Protein AF-A0AAD9IMJ8-F1 (afdb_monomer)

Secondary structure (DSSP, 8-state):
--------SBSGGGTS--HHHHHHHHHH-S---------GGGS--S---TT---TTSPP---SHHHHHHHHHHHHHTS---EESS-EE----HHHHHHHHHHHHHH--SS----------S--EEHHHHHHHHHHHTT--GGGT--EE-GGGS--BSPPPSB-----HHHHHHHT-----HHHHHHHHHHHHHTT-

Solvent-accessible surface area (backbone atoms only — not comparable to full-atom values): 11694 Å² total; per-residue (Å²): 139,83,82,82,84,86,79,75,75,52,15,46,51,66,74,69,30,68,14,28,60,54,54,29,41,59,72,69,59,71,94,69,90,84,83,83,85,77,62,78,49,22,38,62,88,68,86,60,54,97,91,48,84,54,95,87,55,84,71,44,40,80,47,73,70,17,44,29,40,47,44,11,61,62,38,57,77,43,78,48,72,35,30,67,65,33,34,32,19,67,56,51,68,68,50,53,53,51,51,52,52,54,51,61,72,70,53,94,61,88,85,73,91,82,87,76,51,80,30,14,65,47,79,36,26,46,42,56,54,52,36,34,46,28,49,42,70,76,38,72,39,81,88,37,55,57,70,45,52,66,86,79,47,96,54,43,32,84,66,77,46,70,67,48,39,78,25,64,70,49,25,68,72,71,74,48,77,57,59,48,62,53,60,55,30,34,52,54,44,50,54,67,66,70,74,114

Structure (mmCIF, N/CA/C/O backbone):
data_AF-A0AAD9IMJ8-F1
#
_entry.id   AF-A0AAD9IMJ8-F1
#
loop_
_atom_site.group_PDB
_atom_site.id
_atom_site.type_symbol
_atom_site.label_atom_id
_atom_site.label_alt_id
_atom_site.label_comp_id
_atom_site.label_asym_id
_atom_site.label_entity_id
_atom_site.label_seq_id
_atom_site.pdbx_PDB_ins_code
_atom_site.Cartn_x
_atom_site.Cartn_y
_atom_site.Cartn_z
_atom_site.occupancy
_atom_site.B_iso_or_equiv
_atom_site.auth_seq_id
_atom_site.auth_comp_id
_atom_site.auth_asym_id
_atom_site.auth_atom_id
_atom_site.pdbx_PDB_model_num
ATOM 1 N N . MET A 1 1 ? 37.187 -0.115 18.318 1.00 32.19 1 MET A N 1
ATOM 2 C CA . MET A 1 1 ? 37.052 -0.826 17.029 1.00 32.19 1 MET A CA 1
ATOM 3 C C . MET A 1 1 ? 35.572 -1.030 16.757 1.00 32.19 1 MET A C 1
ATOM 5 O O . MET A 1 1 ? 34.974 -1.912 17.352 1.00 32.19 1 MET A O 1
ATOM 9 N N . ILE A 1 2 ? 34.967 -0.158 15.951 1.00 28.23 2 ILE A N 1
ATOM 10 C CA . ILE A 1 2 ? 33.562 -0.273 15.540 1.00 28.23 2 ILE A CA 1
ATOM 11 C C . ILE A 1 2 ? 33.589 -0.873 14.133 1.00 28.23 2 ILE A C 1
ATOM 13 O O . ILE A 1 2 ? 34.168 -0.283 13.222 1.00 28.23 2 ILE A O 1
ATOM 17 N N . GLY A 1 3 ? 33.059 -2.088 13.994 1.00 26.66 3 GLY A N 1
ATOM 18 C CA . GLY A 1 3 ? 33.017 -2.822 12.732 1.00 26.66 3 GLY A CA 1
ATOM 19 C C . GLY A 1 3 ? 32.098 -2.136 11.724 1.00 26.66 3 GLY A C 1
ATOM 20 O O . GLY A 1 3 ? 30.948 -1.820 12.021 1.00 26.66 3 GLY A O 1
ATOM 21 N N . THR A 1 4 ? 32.612 -1.902 10.522 1.00 30.86 4 THR A N 1
ATOM 22 C CA . THR A 1 4 ? 31.863 -1.364 9.388 1.00 30.86 4 THR A CA 1
ATOM 23 C C . THR A 1 4 ? 31.036 -2.480 8.746 1.00 30.86 4 THR A C 1
ATOM 25 O O . THR A 1 4 ? 31.540 -3.275 7.957 1.00 30.86 4 THR A O 1
ATOM 28 N N . HIS A 1 5 ? 29.740 -2.552 9.063 1.00 31.08 5 HIS A N 1
ATOM 29 C CA . HIS A 1 5 ? 28.808 -3.412 8.330 1.00 31.08 5 HIS A CA 1
ATOM 30 C C . HIS A 1 5 ? 28.523 -2.810 6.945 1.00 31.08 5 HIS A C 1
ATOM 32 O O . HIS A 1 5 ? 27.649 -1.964 6.762 1.00 31.08 5 HIS A O 1
ATOM 38 N N . ARG A 1 6 ? 29.295 -3.253 5.948 1.00 33.72 6 ARG A N 1
ATOM 39 C CA . ARG A 1 6 ? 29.015 -3.059 4.520 1.00 33.72 6 ARG A CA 1
ATOM 40 C C . ARG A 1 6 ? 27.943 -4.061 4.082 1.00 33.72 6 ARG A C 1
ATOM 42 O O . ARG A 1 6 ? 28.265 -5.191 3.739 1.00 33.72 6 ARG A O 1
ATOM 49 N N . GLY A 1 7 ? 26.674 -3.668 4.100 1.00 31.06 7 GLY A N 1
ATOM 50 C CA . GLY A 1 7 ? 25.599 -4.515 3.572 1.00 31.06 7 GLY A CA 1
ATOM 51 C C . GLY A 1 7 ? 24.222 -3.897 3.759 1.00 31.06 7 GLY A C 1
ATOM 52 O O . GLY A 1 7 ? 23.523 -4.257 4.696 1.00 31.06 7 GLY A O 1
ATOM 53 N N . GLY A 1 8 ? 23.837 -2.937 2.913 1.00 29.98 8 GLY A N 1
ATOM 54 C CA . GLY A 1 8 ? 22.557 -2.241 3.108 1.00 29.98 8 GLY A CA 1
ATOM 55 C C . GLY A 1 8 ? 21.981 -1.491 1.910 1.00 29.98 8 GLY A C 1
ATOM 56 O O . GLY A 1 8 ? 21.169 -0.600 2.123 1.00 29.98 8 GLY A O 1
ATOM 57 N N . PHE A 1 9 ? 22.391 -1.796 0.674 1.00 34.69 9 PHE A N 1
ATOM 58 C CA . PHE A 1 9 ? 21.992 -0.983 -0.484 1.00 34.69 9 PHE A CA 1
ATOM 59 C C . PHE A 1 9 ? 20.966 -1.630 -1.431 1.00 34.69 9 PHE A C 1
ATOM 61 O O . PHE A 1 9 ? 20.103 -0.930 -1.924 1.00 34.69 9 PHE A O 1
ATOM 68 N N . ALA A 1 10 ? 20.955 -2.942 -1.674 1.00 34.12 10 ALA A N 1
ATOM 69 C CA . ALA A 1 10 ? 20.424 -3.445 -2.953 1.00 34.12 10 ALA A CA 1
ATOM 70 C C . ALA A 1 10 ? 18.969 -3.987 -3.002 1.00 34.12 10 ALA A C 1
ATOM 72 O O . ALA A 1 10 ? 18.652 -4.734 -3.927 1.00 34.12 10 ALA A O 1
ATOM 73 N N . GLY A 1 11 ? 18.064 -3.723 -2.052 1.00 32.75 11 GLY A N 1
ATOM 74 C CA . GLY A 1 11 ? 16.764 -4.448 -2.039 1.00 32.75 11 GLY A CA 1
ATOM 75 C C . GLY A 1 11 ? 15.519 -3.693 -1.638 1.00 32.75 11 GLY A C 1
ATOM 76 O O . GLY A 1 11 ? 14.449 -4.280 -1.505 1.00 32.75 11 GLY A O 1
ATOM 77 N N . PHE A 1 12 ? 15.608 -2.375 -1.627 1.00 33.09 12 PHE A N 1
ATOM 78 C CA . PHE A 1 12 ? 14.410 -1.578 -1.809 1.00 33.09 12 PHE A CA 1
ATOM 79 C C . PHE A 1 12 ? 13.978 -1.496 -3.288 1.00 33.09 12 PHE A C 1
ATOM 81 O O . PHE A 1 12 ? 12.820 -1.204 -3.589 1.00 33.09 12 PHE A O 1
ATOM 88 N N . ARG A 1 13 ? 14.880 -1.888 -4.197 1.00 36.03 13 ARG A N 1
ATOM 89 C CA . ARG A 1 13 ? 14.721 -2.025 -5.650 1.00 36.03 13 ARG A CA 1
ATOM 90 C C . ARG A 1 13 ? 13.516 -2.839 -6.131 1.00 36.03 13 ARG A C 1
ATOM 92 O O . ARG A 1 13 ? 13.137 -2.710 -7.283 1.00 36.03 13 ARG A O 1
ATOM 99 N N . ALA A 1 14 ? 12.919 -3.693 -5.304 1.00 39.53 14 ALA A N 1
ATOM 100 C CA . ALA A 1 14 ? 11.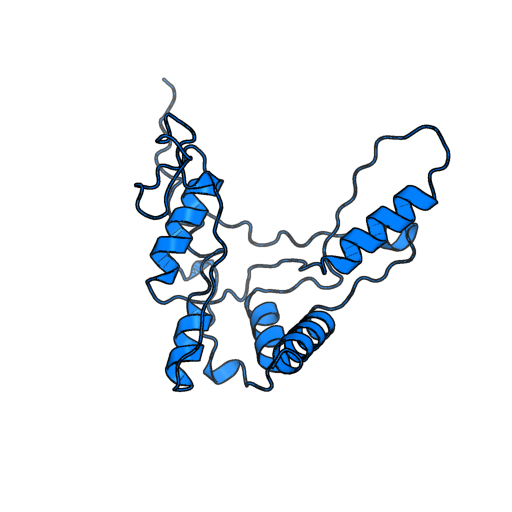812 -4.544 -5.740 1.00 39.53 14 ALA A CA 1
ATOM 101 C C . ALA A 1 14 ? 10.427 -4.041 -5.303 1.00 39.53 14 ALA A C 1
ATOM 103 O O . ALA A 1 14 ? 9.423 -4.597 -5.729 1.00 39.53 14 ALA A O 1
ATOM 104 N N . ILE A 1 15 ? 10.349 -3.021 -4.438 1.00 43.97 15 ILE A N 1
ATOM 105 C CA . ILE A 1 15 ? 9.089 -2.514 -3.857 1.00 43.97 15 ILE A CA 1
ATOM 106 C C . ILE A 1 15 ? 8.434 -1.457 -4.726 1.00 43.97 15 ILE A C 1
ATOM 108 O O . ILE A 1 15 ? 7.241 -1.516 -5.004 1.00 43.97 15 ILE A O 1
ATOM 112 N N . ASN A 1 16 ? 9.241 -0.494 -5.146 1.00 40.34 16 ASN A N 1
ATOM 113 C CA . ASN A 1 16 ? 8.757 0.752 -5.720 1.00 40.34 16 ASN A CA 1
ATOM 114 C C . ASN A 1 16 ? 8.794 0.743 -7.249 1.00 40.34 16 ASN A C 1
ATOM 116 O O . ASN A 1 16 ? 8.571 1.773 -7.871 1.00 40.34 16 ASN A O 1
ATOM 120 N N . VAL A 1 17 ? 9.081 -0.402 -7.865 1.00 44.78 17 VAL A N 1
ATOM 121 C CA . VAL A 1 17 ? 9.319 -0.504 -9.303 1.00 44.78 17 VAL A CA 1
ATOM 122 C C . VAL A 1 17 ? 8.149 -1.256 -9.934 1.00 44.78 17 VAL A C 1
ATOM 124 O O . VAL A 1 17 ? 8.036 -2.460 -9.721 1.00 44.78 17 VAL A O 1
ATOM 127 N N . PRO A 1 18 ? 7.251 -0.587 -10.680 1.00 51.28 18 PRO A N 1
ATOM 128 C CA . PRO A 1 18 ? 6.101 -1.202 -11.354 1.00 51.28 18 PRO A CA 1
ATOM 129 C C . PRO A 1 18 ? 6.529 -1.947 -12.626 1.00 51.28 18 PRO A C 1
ATOM 131 O O . PRO A 1 18 ? 6.029 -1.736 -13.728 1.00 51.28 18 PRO A O 1
ATOM 134 N N . THR A 1 19 ? 7.518 -2.810 -12.486 1.00 51.00 19 THR A N 1
ATOM 135 C CA . THR A 1 19 ? 8.296 -3.322 -13.596 1.00 51.00 19 THR A CA 1
ATOM 136 C C . THR A 1 19 ? 7.560 -4.378 -14.436 1.00 51.00 19 THR A C 1
ATOM 138 O O . THR A 1 19 ? 7.898 -4.589 -15.598 1.00 51.00 19 THR A O 1
ATOM 141 N N . GLN A 1 20 ? 6.531 -5.014 -13.871 1.00 52.69 20 GLN A N 1
ATOM 142 C CA . GLN A 1 20 ? 5.653 -5.959 -14.571 1.00 52.69 20 GLN A CA 1
ATOM 143 C C . GLN A 1 20 ? 4.511 -5.249 -15.297 1.00 52.69 20 GLN A C 1
ATOM 145 O O . GLN A 1 20 ? 4.117 -5.703 -16.365 1.00 52.69 20 GLN A O 1
ATOM 150 N N . LEU A 1 21 ? 4.011 -4.124 -14.761 1.00 52.31 21 LEU A N 1
ATOM 151 C CA . LEU A 1 21 ? 3.020 -3.295 -15.453 1.00 52.31 21 LEU A CA 1
ATOM 152 C C . LEU A 1 21 ? 3.567 -2.882 -16.826 1.00 52.31 21 LEU A C 1
ATOM 154 O O . LEU A 1 21 ? 2.865 -2.977 -17.820 1.00 52.31 21 LEU A O 1
ATOM 158 N N . LEU A 1 22 ? 4.856 -2.551 -16.913 1.00 51.91 22 LEU A N 1
ATOM 159 C CA . LEU A 1 22 ? 5.532 -2.274 -18.184 1.00 51.91 22 LEU A CA 1
ATOM 160 C C . LEU A 1 22 ? 5.533 -3.461 -19.152 1.00 51.91 22 LEU A C 1
ATOM 162 O O . LEU A 1 22 ? 5.178 -3.300 -20.317 1.00 51.91 22 LEU A O 1
ATOM 166 N N . THR A 1 23 ? 5.901 -4.653 -18.680 1.00 52.69 23 THR A N 1
ATOM 167 C CA . THR A 1 23 ? 5.920 -5.875 -19.501 1.00 52.69 23 THR A CA 1
ATOM 168 C C . THR A 1 23 ? 4.518 -6.244 -19.994 1.00 52.69 23 THR A C 1
ATOM 170 O O . THR A 1 23 ? 4.341 -6.609 -21.155 1.00 52.69 23 THR A O 1
ATOM 173 N N . ALA A 1 24 ? 3.513 -6.109 -19.130 1.00 52.94 24 ALA A N 1
ATOM 174 C CA . ALA A 1 24 ? 2.108 -6.333 -19.441 1.00 52.94 24 ALA A CA 1
ATOM 175 C C . ALA A 1 24 ? 1.596 -5.376 -20.528 1.00 52.94 24 ALA A C 1
ATOM 177 O O . ALA A 1 24 ? 0.973 -5.796 -21.504 1.00 52.94 24 ALA A O 1
ATOM 178 N N . LEU A 1 25 ? 1.919 -4.091 -20.384 1.00 54.41 25 LEU A N 1
ATOM 179 C CA . LEU A 1 25 ? 1.578 -3.051 -21.346 1.00 54.41 25 LEU A CA 1
ATOM 180 C C . LEU A 1 25 ? 2.237 -3.290 -22.716 1.00 54.41 25 LEU A C 1
ATOM 182 O O . LEU A 1 25 ? 1.587 -3.116 -23.742 1.00 54.41 25 LEU A O 1
ATOM 186 N N . GLN A 1 26 ? 3.487 -3.765 -22.743 1.00 53.78 26 GLN A N 1
ATOM 187 C CA . GLN A 1 26 ? 4.188 -4.126 -23.982 1.00 53.78 26 GLN A CA 1
ATOM 188 C C . GLN A 1 26 ? 3.583 -5.356 -24.677 1.00 53.78 26 GLN A C 1
ATOM 190 O O . GLN A 1 26 ? 3.452 -5.360 -25.899 1.00 53.78 26 GLN A O 1
ATOM 195 N N . ARG A 1 27 ? 3.195 -6.394 -23.920 1.00 55.75 27 ARG A N 1
ATOM 196 C CA . ARG A 1 27 ? 2.589 -7.624 -24.470 1.00 55.75 27 ARG A CA 1
ATOM 197 C C . ARG A 1 27 ? 1.204 -7.400 -25.062 1.00 55.75 27 ARG A C 1
ATOM 199 O O . ARG A 1 27 ? 0.846 -8.071 -26.023 1.00 55.75 27 ARG A O 1
ATOM 206 N N . ARG A 1 28 ? 0.438 -6.460 -24.504 1.00 56.31 28 ARG A N 1
ATOM 207 C CA . ARG A 1 28 ? -0.904 -6.119 -24.991 1.00 56.31 28 ARG A CA 1
ATOM 208 C C . ARG A 1 28 ? -0.881 -5.470 -26.385 1.00 56.31 28 ARG A C 1
ATOM 210 O O . ARG A 1 28 ? -1.878 -5.547 -27.096 1.00 56.31 28 ARG A O 1
ATOM 217 N N . GLY A 1 29 ? 0.249 -4.877 -26.781 1.00 46.47 29 GLY A N 1
ATOM 218 C CA . GLY A 1 29 ? 0.360 -4.060 -27.988 1.00 46.47 29 GLY A CA 1
ATOM 219 C C . GLY A 1 29 ? -0.327 -2.697 -27.822 1.00 46.47 29 GLY A C 1
ATOM 220 O O . GLY A 1 29 ? -1.372 -2.579 -27.184 1.00 46.47 29 GLY A O 1
ATOM 221 N N . GLY A 1 30 ? 0.278 -1.654 -28.395 1.00 53.22 30 GLY A N 1
ATOM 222 C CA . GLY A 1 30 ? -0.159 -0.261 -28.245 1.00 53.22 30 GLY A CA 1
ATOM 223 C C . GLY A 1 30 ? 0.702 0.552 -27.273 1.00 53.22 30 GLY A C 1
ATOM 224 O O . GLY A 1 30 ? 1.521 0.021 -26.524 1.00 53.22 30 GLY A O 1
ATOM 225 N N . SER A 1 31 ? 0.543 1.873 -27.320 1.00 52.44 31 SER A N 1
ATOM 226 C CA . SER A 1 31 ? 1.247 2.810 -26.443 1.00 52.44 31 SER A CA 1
ATOM 227 C C . SER A 1 31 ? 0.497 2.916 -25.122 1.00 52.44 31 SER A C 1
ATOM 229 O O . SER A 1 31 ? -0.621 3.424 -25.095 1.00 52.44 31 SER A O 1
ATOM 231 N N . ALA A 1 32 ? 1.099 2.470 -24.025 1.00 53.06 32 ALA A N 1
ATOM 232 C CA . ALA A 1 32 ? 0.538 2.683 -22.700 1.00 53.06 32 ALA A CA 1
ATOM 233 C C . ALA A 1 32 ? 1.489 3.502 -21.835 1.00 53.06 32 ALA A C 1
ATOM 235 O O . ALA A 1 32 ? 2.700 3.276 -21.812 1.00 53.06 32 ALA A O 1
ATOM 236 N N . LEU A 1 33 ? 0.914 4.470 -21.129 1.00 55.09 33 LEU A N 1
ATOM 237 C CA . LEU A 1 33 ? 1.647 5.382 -20.270 1.00 55.09 33 LEU A CA 1
ATOM 238 C C . LEU A 1 33 ? 1.847 4.741 -18.893 1.00 55.09 33 LEU A C 1
ATOM 240 O O . LEU A 1 33 ? 0.891 4.569 -18.140 1.00 55.09 33 LEU A O 1
ATOM 244 N N . LEU A 1 34 ? 3.095 4.420 -18.544 1.00 62.75 34 LEU A N 1
ATOM 245 C CA . LEU A 1 34 ? 3.465 4.177 -17.153 1.00 62.75 34 LEU A CA 1
ATOM 246 C C . LEU A 1 34 ? 3.874 5.501 -16.504 1.00 62.75 34 LEU A C 1
ATOM 248 O O . LEU A 1 34 ? 4.850 6.120 -16.923 1.00 62.75 34 LEU A O 1
ATOM 252 N N . ILE A 1 35 ? 3.202 5.862 -15.413 1.00 62.44 35 ILE A N 1
ATOM 253 C CA . ILE A 1 35 ? 3.609 6.966 -14.541 1.00 62.44 35 ILE A CA 1
ATOM 254 C C . ILE A 1 35 ? 4.189 6.376 -13.252 1.00 62.44 35 ILE A C 1
ATOM 256 O O . ILE A 1 35 ? 3.476 5.754 -12.466 1.00 62.44 35 ILE A O 1
ATOM 260 N N . HIS A 1 36 ? 5.492 6.560 -13.026 1.00 72.75 36 HIS A N 1
ATOM 261 C CA . HIS A 1 36 ? 6.120 6.292 -11.732 1.00 72.75 36 HIS A CA 1
ATOM 262 C C . HIS A 1 36 ? 6.233 7.596 -10.942 1.00 72.75 36 HIS A C 1
ATOM 264 O O . HIS A 1 36 ? 6.973 8.495 -11.331 1.00 72.75 36 HIS A O 1
ATOM 270 N N . ILE A 1 37 ? 5.531 7.688 -9.815 1.00 77.12 37 ILE A N 1
ATOM 271 C CA . ILE A 1 37 ? 5.645 8.836 -8.910 1.00 77.12 37 ILE A CA 1
ATOM 272 C C . ILE A 1 37 ? 6.864 8.615 -8.016 1.00 77.12 37 ILE A C 1
ATOM 274 O O . ILE A 1 37 ? 6.869 7.654 -7.244 1.00 77.12 37 ILE A O 1
ATOM 278 N N . SER A 1 38 ? 7.884 9.473 -8.118 1.00 84.88 38 SER A N 1
ATOM 279 C CA . SER A 1 38 ? 9.101 9.404 -7.296 1.00 84.88 38 SER A CA 1
ATOM 280 C C . SER A 1 38 ? 8.986 10.215 -5.987 1.00 84.88 38 SER A C 1
ATOM 282 O O . SER A 1 38 ? 7.903 10.301 -5.414 1.00 84.88 38 SER A O 1
ATOM 284 N N . THR A 1 39 ? 10.093 10.729 -5.450 1.00 87.31 39 THR A N 1
ATOM 285 C CA . THR A 1 39 ? 10.162 11.619 -4.281 1.00 87.31 39 THR A CA 1
ATOM 286 C C . THR A 1 39 ? 11.264 12.651 -4.497 1.00 87.31 39 THR A C 1
ATOM 288 O O . THR A 1 39 ? 12.294 12.342 -5.077 1.00 87.31 39 THR A O 1
ATOM 291 N N . ASP A 1 40 ? 11.089 13.846 -3.955 1.00 89.25 40 ASP A N 1
ATOM 292 C CA . ASP A 1 40 ? 12.123 14.878 -3.808 1.00 89.25 40 ASP A CA 1
ATOM 293 C C . ASP A 1 40 ? 13.380 14.413 -3.043 1.00 89.25 40 ASP A C 1
ATOM 295 O O . ASP A 1 40 ? 14.482 14.882 -3.313 1.00 89.25 40 ASP A O 1
ATOM 299 N N . GLN A 1 41 ? 13.255 13.435 -2.141 1.00 90.94 41 GLN A N 1
ATOM 300 C CA . GLN A 1 41 ? 14.380 12.861 -1.387 1.00 90.94 41 GLN A CA 1
ATOM 301 C C . GLN A 1 41 ? 15.420 12.109 -2.246 1.00 90.94 41 GLN A C 1
ATOM 303 O O . GLN A 1 41 ? 16.374 11.556 -1.694 1.00 90.94 41 GLN A O 1
ATOM 308 N N . VAL A 1 42 ? 15.254 12.058 -3.574 1.00 90.69 42 VAL A N 1
ATOM 309 C CA . VAL A 1 42 ? 16.315 11.630 -4.503 1.00 90.69 42 VAL A CA 1
ATOM 310 C C . VAL A 1 42 ? 17.422 12.676 -4.648 1.00 90.69 42 VAL A C 1
ATOM 312 O O . VAL A 1 42 ? 18.538 12.321 -5.014 1.00 90.69 42 VAL A O 1
ATOM 315 N N . TYR A 1 43 ? 17.154 13.939 -4.319 1.00 93.94 43 TYR A N 1
ATOM 316 C CA . TYR A 1 43 ? 18.154 15.004 -4.309 1.00 93.94 43 TYR A CA 1
ATOM 317 C C . TYR A 1 43 ? 18.881 15.091 -2.961 1.00 93.94 43 TYR A C 1
ATOM 319 O O . TYR A 1 43 ? 18.407 14.594 -1.936 1.00 93.94 43 TYR A O 1
ATOM 327 N N . SER A 1 44 ? 20.048 15.741 -2.951 1.00 91.31 44 SER A N 1
ATOM 328 C CA . SER A 1 44 ? 20.859 15.890 -1.733 1.00 91.31 44 SER A CA 1
ATOM 329 C C . SER A 1 44 ? 20.279 16.893 -0.738 1.00 91.31 44 SER A C 1
ATOM 331 O O . SER A 1 44 ? 20.567 16.808 0.455 1.00 91.31 44 SER A O 1
ATOM 333 N N . GLY A 1 45 ? 19.485 17.848 -1.233 1.00 85.06 45 GLY A N 1
ATOM 334 C CA . GLY A 1 45 ? 18.989 18.987 -0.463 1.00 85.06 45 GLY A CA 1
ATOM 335 C C . GLY A 1 45 ? 20.000 20.128 -0.293 1.00 85.06 45 GLY A C 1
ATOM 336 O O . GLY A 1 45 ? 19.642 21.142 0.297 1.00 85.06 45 GLY A O 1
ATOM 337 N N . ASN A 1 46 ? 21.220 20.000 -0.827 1.00 85.38 46 ASN A N 1
ATOM 338 C CA . ASN A 1 46 ? 22.277 21.007 -0.702 1.00 85.38 46 ASN A CA 1
ATOM 339 C C . ASN A 1 46 ? 22.501 21.758 -2.020 1.00 85.38 46 ASN A C 1
ATOM 341 O O . ASN A 1 46 ? 22.596 21.128 -3.070 1.00 85.38 46 ASN A O 1
ATOM 345 N N . ASP A 1 47 ? 22.629 23.084 -1.930 1.00 79.56 47 ASP A N 1
ATOM 346 C CA . ASP A 1 47 ? 23.058 23.984 -3.011 1.00 79.56 47 ASP A CA 1
ATOM 347 C C . ASP A 1 47 ? 22.318 23.825 -4.358 1.00 79.56 47 ASP A C 1
ATOM 349 O O . ASP A 1 47 ? 22.965 23.703 -5.403 1.00 79.56 47 ASP A O 1
ATOM 353 N N . PRO A 1 48 ? 20.967 23.840 -4.392 1.00 83.75 48 PRO A N 1
ATOM 354 C CA . PRO A 1 48 ? 20.263 23.847 -5.667 1.00 83.75 48 PRO A CA 1
ATOM 355 C C . PRO A 1 48 ? 20.558 25.141 -6.438 1.00 83.75 48 PRO A C 1
ATOM 357 O O . PRO A 1 48 ? 20.746 26.213 -5.853 1.00 83.75 48 PRO A O 1
ATOM 360 N N . ALA A 1 49 ? 20.534 25.062 -7.770 1.00 82.75 49 ALA A N 1
ATOM 361 C CA . ALA A 1 49 ? 20.594 26.244 -8.621 1.00 82.75 49 ALA A CA 1
ATOM 362 C C . ALA A 1 49 ? 19.442 27.220 -8.307 1.00 82.75 49 ALA A C 1
ATOM 364 O O . ALA A 1 49 ? 18.427 26.865 -7.700 1.00 82.75 49 ALA A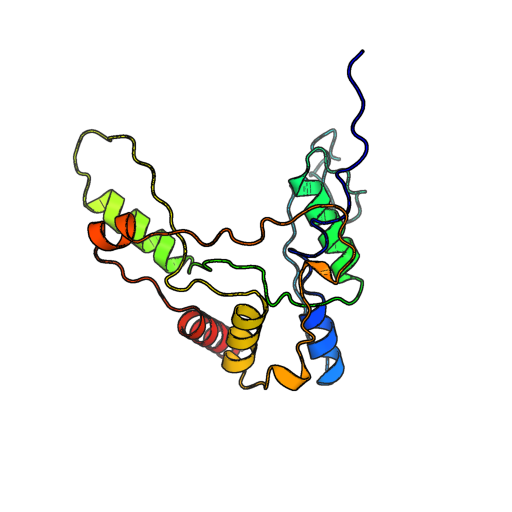 O 1
ATOM 365 N N . GLN A 1 50 ? 19.573 28.472 -8.755 1.00 78.06 50 GLN A N 1
ATOM 366 C CA . GLN A 1 50 ? 18.503 29.457 -8.605 1.00 78.06 50 GLN A CA 1
ATOM 367 C C . GLN A 1 50 ? 17.223 28.943 -9.292 1.00 78.06 50 GLN A C 1
ATOM 369 O O . GLN A 1 50 ? 17.190 28.768 -10.510 1.00 78.06 50 GLN A O 1
ATOM 374 N N . GLY A 1 51 ? 16.185 28.678 -8.490 1.00 83.12 51 GLY A N 1
ATOM 375 C CA . GLY A 1 51 ? 14.928 28.064 -8.937 1.00 83.12 51 GLY A CA 1
ATOM 376 C C . GLY A 1 51 ? 14.694 26.619 -8.473 1.00 83.12 51 GLY A C 1
ATOM 377 O O . GLY A 1 51 ? 13.604 26.109 -8.705 1.00 83.12 51 GLY A O 1
ATOM 378 N N . GLY A 1 52 ? 15.647 25.987 -7.777 1.00 91.31 52 GLY A N 1
ATOM 379 C CA . GLY A 1 52 ? 15.507 24.627 -7.243 1.00 91.31 52 GLY A CA 1
ATOM 380 C C . GLY A 1 52 ? 16.145 23.543 -8.121 1.00 91.31 52 GLY A C 1
ATOM 381 O O . GLY A 1 52 ? 16.831 23.844 -9.096 1.00 91.31 52 GLY A O 1
ATOM 382 N N . TRP A 1 53 ? 15.921 22.282 -7.742 1.00 88.69 53 TRP A N 1
ATOM 383 C CA . TRP A 1 53 ? 16.381 21.098 -8.476 1.00 88.69 53 TRP A CA 1
ATOM 384 C C . TRP A 1 53 ? 15.586 20.898 -9.767 1.00 88.69 53 TRP A C 1
ATOM 386 O O . TRP A 1 53 ? 14.357 20.997 -9.765 1.00 88.69 53 TRP A O 1
ATOM 396 N N . ARG A 1 54 ? 16.285 20.583 -10.854 1.00 91.69 54 ARG A N 1
ATOM 397 C CA . ARG A 1 54 ? 15.726 20.221 -12.160 1.00 91.69 54 ARG A CA 1
ATOM 398 C C . ARG A 1 54 ? 15.802 18.714 -12.365 1.00 91.69 54 ARG A C 1
ATOM 400 O O . ARG A 1 54 ? 16.700 18.060 -11.851 1.00 91.69 54 ARG A O 1
ATOM 407 N N . GLU A 1 55 ? 14.932 18.165 -13.207 1.00 89.50 55 GLU A N 1
ATOM 408 C CA . GLU A 1 55 ? 14.914 16.732 -13.544 1.00 89.50 55 GLU A CA 1
ATOM 409 C C . GLU A 1 55 ? 16.180 16.261 -14.280 1.00 89.50 55 GLU A C 1
ATOM 411 O O . GLU A 1 55 ? 16.424 15.062 -14.400 1.00 89.50 55 GLU A O 1
ATOM 416 N N . THR A 1 56 ? 16.977 17.200 -14.799 1.00 89.75 56 THR A N 1
ATOM 417 C CA . THR A 1 56 ? 18.286 16.938 -15.411 1.00 89.75 56 THR A CA 1
ATOM 418 C C . THR A 1 56 ? 19.440 16.932 -14.411 1.00 89.75 56 THR A C 1
ATOM 420 O O . THR A 1 56 ? 20.552 16.581 -14.801 1.00 89.75 56 THR A O 1
ATOM 423 N N . ASP A 1 57 ? 19.214 17.361 -13.169 1.00 90.06 57 ASP A N 1
ATOM 424 C CA . ASP A 1 57 ? 20.257 17.396 -12.147 1.00 90.06 57 ASP A CA 1
ATOM 425 C C . ASP A 1 57 ? 20.540 15.982 -11.630 1.00 90.06 57 ASP A C 1
ATOM 427 O O . ASP A 1 57 ? 19.638 15.150 -11.513 1.00 90.06 57 ASP A O 1
ATOM 431 N N . GLU A 1 58 ? 21.806 15.704 -11.311 1.00 90.62 58 GLU A N 1
ATOM 432 C CA . GLU A 1 58 ? 22.220 14.377 -10.854 1.00 90.62 58 GLU A CA 1
ATOM 433 C C . GLU A 1 58 ? 21.621 14.072 -9.464 1.00 90.62 58 GLU A C 1
ATOM 435 O O . GLU A 1 58 ? 21.888 14.802 -8.501 1.00 90.62 58 GLU A O 1
ATOM 440 N N . PRO A 1 59 ? 20.844 12.985 -9.310 1.00 91.56 59 PRO A N 1
ATOM 441 C CA . PRO A 1 59 ? 20.282 12.611 -8.019 1.00 91.56 59 PRO A CA 1
ATOM 442 C C . PRO A 1 59 ? 21.368 12.173 -7.024 1.00 91.56 59 PRO A C 1
ATOM 444 O O . PRO A 1 59 ? 22.258 11.385 -7.345 1.00 91.56 59 PRO A O 1
ATOM 447 N N . ALA A 1 60 ? 21.263 12.624 -5.774 1.00 92.94 60 ALA A N 1
ATOM 448 C CA . ALA A 1 60 ? 22.243 12.365 -4.719 1.00 92.94 60 ALA A CA 1
ATOM 449 C C . ALA A 1 60 ? 21.568 12.138 -3.347 1.00 92.94 60 ALA A C 1
ATOM 451 O O . ALA A 1 60 ? 21.729 12.946 -2.429 1.00 92.94 60 ALA A O 1
ATOM 452 N N . PRO A 1 61 ? 20.811 11.039 -3.168 1.00 90.81 61 PRO A N 1
ATOM 453 C CA . PRO A 1 61 ? 20.001 10.820 -1.976 1.00 90.81 61 PRO A CA 1
ATOM 454 C C . PRO A 1 61 ? 20.850 10.581 -0.722 1.00 90.81 61 PRO A C 1
ATOM 456 O O . PRO A 1 61 ? 21.697 9.682 -0.665 1.00 90.81 61 PRO A O 1
ATOM 459 N N . VAL A 1 62 ? 20.551 11.332 0.338 1.00 91.00 62 VAL A N 1
ATOM 460 C CA . VAL A 1 62 ? 21.296 11.287 1.611 1.00 91.00 62 VAL A CA 1
ATOM 461 C C . VAL A 1 62 ? 20.761 10.255 2.605 1.00 91.00 62 VAL A C 1
ATOM 463 O O . VAL A 1 62 ? 21.471 9.860 3.528 1.00 91.00 62 VAL A O 1
ATOM 466 N N . ASN A 1 63 ? 19.534 9.768 2.411 1.00 80.44 63 ASN A N 1
ATOM 467 C CA . ASN A 1 63 ? 18.901 8.797 3.300 1.00 80.44 63 ASN A CA 1
ATOM 468 C C . ASN A 1 63 ? 18.517 7.502 2.569 1.00 80.44 63 ASN A C 1
ATOM 470 O O . ASN A 1 63 ? 18.543 7.412 1.340 1.00 80.44 63 ASN A O 1
ATOM 474 N N . THR A 1 64 ? 18.185 6.474 3.350 1.00 78.31 64 THR A N 1
ATOM 475 C CA . THR A 1 64 ? 17.825 5.158 2.817 1.00 78.31 64 THR A CA 1
ATOM 476 C C . THR A 1 64 ? 16.601 5.230 1.911 1.00 78.31 64 THR A C 1
ATOM 478 O O . THR A 1 64 ? 16.668 4.683 0.820 1.00 78.31 64 THR A O 1
ATOM 481 N N . TYR A 1 65 ? 15.533 5.937 2.308 1.00 79.38 65 TYR A N 1
ATOM 482 C CA . TYR A 1 65 ? 14.290 6.065 1.533 1.00 79.38 65 TYR A CA 1
ATOM 483 C C . TYR A 1 65 ? 14.519 6.694 0.147 1.00 79.38 65 TYR A C 1
ATOM 485 O O . TYR A 1 65 ? 14.099 6.123 -0.860 1.00 79.38 65 TYR A O 1
ATOM 493 N N . GLY A 1 66 ? 15.259 7.799 0.071 1.00 82.25 66 GLY A N 1
ATOM 494 C CA . GLY A 1 66 ? 15.638 8.458 -1.179 1.00 82.25 66 GLY A CA 1
ATOM 495 C C . GLY A 1 66 ? 16.417 7.544 -2.123 1.00 82.25 66 GLY A C 1
ATOM 496 O O . GLY A 1 66 ? 16.082 7.438 -3.302 1.00 82.25 66 GLY A O 1
ATOM 497 N N . LYS A 1 67 ? 17.385 6.781 -1.593 1.00 82.69 67 LYS A N 1
ATOM 498 C CA . LYS A 1 67 ? 18.135 5.772 -2.368 1.00 82.69 67 LYS A CA 1
ATOM 499 C C . LYS A 1 67 ? 17.198 4.746 -2.998 1.00 82.69 67 LYS A C 1
ATOM 501 O O . LYS A 1 67 ? 17.344 4.425 -4.172 1.00 82.69 67 LYS A O 1
ATOM 506 N N . THR A 1 68 ? 16.179 4.301 -2.259 1.00 70.94 68 THR A N 1
ATOM 507 C CA . THR A 1 68 ? 15.181 3.353 -2.783 1.00 70.94 68 THR A CA 1
ATOM 508 C C . THR A 1 68 ? 14.385 3.888 -3.964 1.00 70.94 68 THR A C 1
ATOM 510 O O . THR A 1 68 ? 13.990 3.124 -4.844 1.00 70.94 68 THR A O 1
ATOM 513 N N . LYS A 1 69 ? 14.090 5.190 -3.955 1.00 80.31 69 LYS A N 1
ATOM 514 C CA . LYS A 1 69 ? 13.243 5.842 -4.951 1.00 80.31 69 LYS A CA 1
ATOM 515 C C . LYS A 1 69 ? 14.037 6.168 -6.203 1.00 80.31 69 LYS A C 1
ATOM 517 O O . LYS A 1 69 ? 13.552 5.889 -7.292 1.00 80.31 69 LYS A O 1
ATOM 522 N N . LEU A 1 70 ? 15.292 6.582 -6.046 1.00 83.69 70 LEU A N 1
ATOM 523 C CA . LEU A 1 70 ? 16.222 6.710 -7.162 1.00 83.69 70 LEU A CA 1
ATOM 524 C C . LEU A 1 70 ? 16.465 5.363 -7.858 1.00 83.69 70 LEU A C 1
ATOM 526 O O . LEU A 1 70 ? 16.393 5.261 -9.082 1.00 83.69 70 LEU A O 1
ATOM 530 N N . GLU A 1 71 ? 16.692 4.293 -7.091 1.00 72.94 71 GLU A N 1
ATOM 531 C CA . GLU A 1 71 ? 16.772 2.942 -7.657 1.00 72.94 71 GLU A CA 1
ATOM 532 C C . GLU A 1 71 ? 15.496 2.574 -8.416 1.00 72.94 71 GLU A C 1
ATOM 534 O O . GLU A 1 71 ? 15.567 1.892 -9.441 1.00 72.94 71 GLU A O 1
ATOM 539 N N . ALA A 1 72 ? 14.337 3.034 -7.939 1.00 70.19 72 ALA A N 1
ATOM 540 C CA . ALA A 1 72 ? 13.073 2.777 -8.596 1.00 70.19 72 ALA A CA 1
ATOM 541 C C . ALA A 1 72 ? 12.908 3.534 -9.914 1.00 70.19 72 ALA A C 1
ATOM 543 O O . ALA A 1 72 ? 12.504 2.914 -10.895 1.00 70.19 72 ALA A O 1
ATOM 544 N N . GLU A 1 73 ? 13.308 4.803 -9.989 1.00 78.69 73 GLU A N 1
ATOM 545 C CA . GLU A 1 73 ? 13.378 5.557 -11.250 1.00 78.69 73 GLU A CA 1
ATOM 546 C C . GLU A 1 73 ? 14.264 4.847 -12.282 1.00 78.69 73 GLU A C 1
ATOM 548 O O . GLU A 1 73 ? 13.896 4.682 -13.447 1.00 78.69 73 GLU A O 1
ATOM 553 N N . GLN A 1 74 ? 15.428 4.360 -11.849 1.00 75.88 74 GLN A N 1
ATOM 554 C CA . GLN A 1 74 ? 16.369 3.639 -12.709 1.00 75.88 74 GLN A CA 1
ATOM 555 C C . GLN A 1 74 ? 15.871 2.249 -13.114 1.00 75.88 74 GLN A C 1
ATOM 557 O O . GLN A 1 74 ? 16.255 1.722 -14.161 1.00 75.88 74 GLN A O 1
ATOM 562 N N . ALA A 1 75 ? 15.073 1.610 -12.265 1.00 62.91 75 ALA A N 1
ATOM 563 C CA . ALA A 1 75 ? 14.546 0.278 -12.500 1.00 62.91 75 ALA A CA 1
ATOM 564 C C . ALA A 1 75 ? 13.237 0.304 -13.289 1.00 62.91 75 ALA A C 1
ATOM 566 O O . ALA A 1 75 ? 12.987 -0.653 -14.000 1.00 62.91 75 ALA A O 1
ATOM 567 N N . VAL A 1 76 ? 12.460 1.390 -13.250 1.00 60.56 76 VAL A N 1
ATOM 568 C CA . VAL A 1 76 ? 11.339 1.646 -14.174 1.00 60.56 76 VAL A CA 1
ATOM 569 C C . VAL A 1 76 ? 11.831 1.712 -15.622 1.00 60.56 76 VAL A C 1
ATOM 571 O O . VAL A 1 76 ? 11.102 1.368 -16.543 1.00 60.56 76 VAL A O 1
ATOM 574 N N . LYS A 1 77 ? 13.107 2.056 -15.835 1.00 56.12 77 LYS A N 1
ATOM 575 C CA . LYS A 1 77 ? 13.774 1.944 -17.142 1.00 56.12 77 LYS A CA 1
ATOM 576 C C . LYS A 1 77 ? 14.115 0.489 -17.542 1.00 56.12 77 LYS A C 1
ATOM 578 O O . LYS A 1 77 ? 14.604 0.270 -18.644 1.00 56.12 77 LYS A O 1
ATOM 583 N N . ARG A 1 78 ? 13.913 -0.510 -16.669 1.00 44.44 78 ARG A N 1
ATOM 584 C CA . ARG A 1 78 ? 14.181 -1.957 -16.869 1.00 44.44 78 ARG A CA 1
ATOM 585 C C . ARG A 1 78 ? 12.910 -2.771 -16.521 1.00 44.44 78 ARG A C 1
ATOM 587 O O . ARG A 1 78 ? 11.960 -2.177 -16.052 1.00 44.44 78 ARG A O 1
ATOM 594 N N . GLN A 1 79 ? 12.835 -4.081 -16.804 1.00 48.41 79 GLN A N 1
A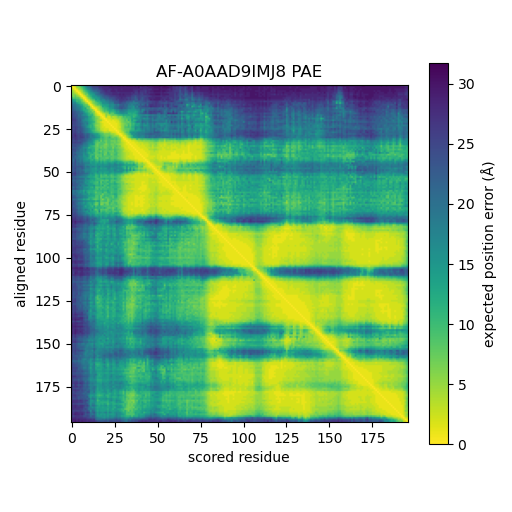TOM 595 C CA . GLN A 1 79 ? 11.669 -4.986 -16.560 1.00 48.41 79 GLN A CA 1
ATOM 596 C C . GLN A 1 79 ? 11.800 -5.764 -15.208 1.00 48.41 79 GLN A C 1
ATOM 598 O O . GLN A 1 79 ? 12.908 -5.845 -14.684 1.00 48.41 79 GLN A O 1
ATOM 603 N N . GLY A 1 80 ? 10.737 -6.329 -14.592 1.00 52.72 80 GLY A N 1
ATOM 604 C CA . GLY A 1 80 ? 10.809 -6.968 -13.229 1.00 52.72 80 GLY A CA 1
ATOM 605 C C . GLY A 1 80 ? 9.455 -7.415 -12.629 1.00 52.72 80 GLY A C 1
ATOM 606 O O . GLY A 1 80 ? 8.478 -7.062 -13.257 1.00 52.72 80 GLY A O 1
ATOM 607 N N . THR A 1 81 ? 9.397 -8.188 -11.511 1.00 59.31 81 THR A N 1
ATOM 608 C CA . THR A 1 81 ? 8.379 -9.220 -11.058 1.00 59.31 81 THR A CA 1
ATOM 609 C C . THR A 1 81 ? 7.486 -8.862 -9.827 1.00 59.31 81 THR A C 1
ATOM 611 O O . THR A 1 81 ? 7.920 -8.085 -8.981 1.00 59.31 81 THR A O 1
ATOM 614 N N . TYR A 1 82 ? 6.276 -9.447 -9.660 1.00 71.31 82 TYR A N 1
ATOM 615 C CA . TYR A 1 82 ? 5.418 -9.308 -8.448 1.00 71.31 82 TYR A CA 1
ATOM 616 C C . TYR A 1 82 ? 5.659 -10.410 -7.387 1.00 71.31 82 TYR A C 1
ATOM 618 O O . TYR A 1 82 ? 5.924 -11.559 -7.734 1.00 71.31 82 TYR A O 1
ATOM 626 N N . PHE A 1 83 ? 5.521 -10.089 -6.090 1.00 78.81 83 PHE A N 1
ATOM 627 C CA . PHE A 1 83 ? 5.731 -11.052 -4.990 1.00 78.81 83 PHE A CA 1
ATOM 628 C C . PHE A 1 83 ? 4.440 -11.676 -4.455 1.00 78.81 83 PHE A C 1
ATOM 630 O O . PHE A 1 83 ? 3.469 -10.968 -4.169 1.00 78.81 83 PHE A O 1
ATOM 637 N N . THR A 1 84 ? 4.462 -12.994 -4.261 1.00 81.62 84 THR A N 1
ATOM 638 C CA . THR A 1 84 ? 3.345 -13.777 -3.700 1.00 81.62 84 THR A CA 1
ATOM 639 C C . THR A 1 84 ? 3.325 -13.792 -2.172 1.00 81.62 84 THR A C 1
ATOM 641 O O . THR A 1 84 ? 2.293 -14.058 -1.568 1.00 81.62 84 THR A O 1
ATOM 644 N N . ASP A 1 85 ? 4.460 -13.514 -1.538 1.00 83.62 85 ASP A N 1
ATOM 645 C CA . ASP A 1 85 ? 4.711 -13.673 -0.104 1.00 83.62 85 ASP A CA 1
ATOM 646 C C . ASP A 1 85 ? 5.163 -12.363 0.560 1.00 83.62 85 ASP A C 1
ATOM 648 O O . ASP A 1 85 ? 5.932 -12.369 1.515 1.00 83.62 85 ASP A O 1
ATOM 652 N N . GLU A 1 86 ? 4.677 -11.223 0.060 1.00 85.88 86 GLU A N 1
ATOM 653 C CA . GLU A 1 86 ? 4.817 -9.936 0.743 1.00 85.88 86 GLU A CA 1
ATOM 654 C C . GLU A 1 86 ? 3.471 -9.267 0.963 1.00 85.88 86 GLU A C 1
ATOM 656 O O . GLU A 1 86 ? 2.808 -8.877 0.001 1.00 85.88 86 GLU A O 1
ATOM 661 N N . TRP A 1 87 ? 3.102 -9.076 2.226 1.00 88.38 87 TRP A N 1
ATOM 662 C CA . TRP A 1 87 ? 1.752 -8.705 2.630 1.00 88.38 87 TRP A CA 1
ATOM 663 C C . TRP A 1 87 ? 1.641 -7.259 3.087 1.00 88.38 87 TRP A C 1
ATOM 665 O O . TRP A 1 87 ? 2.490 -6.732 3.814 1.00 88.38 87 TRP A O 1
ATOM 675 N N . ARG A 1 88 ? 0.582 -6.606 2.621 1.00 92.94 88 ARG A N 1
ATOM 676 C CA . ARG A 1 88 ? 0.239 -5.207 2.870 1.00 92.94 88 ARG A CA 1
ATOM 677 C C . ARG A 1 88 ? -1.244 -5.103 3.211 1.00 92.94 88 ARG A C 1
ATOM 679 O O . ARG A 1 88 ? -2.004 -6.043 3.009 1.00 92.94 88 ARG A O 1
ATOM 686 N N . SER A 1 89 ? -1.657 -3.944 3.703 1.00 94.69 89 SER A N 1
ATOM 687 C CA . SER A 1 89 ? -3.065 -3.604 3.927 1.00 94.69 89 SER A CA 1
ATOM 688 C C . SER A 1 89 ? -3.393 -2.295 3.200 1.00 94.69 89 SER A C 1
ATOM 690 O O . SER A 1 89 ? -3.410 -1.242 3.847 1.00 94.69 89 SER A O 1
ATOM 692 N N . PRO A 1 90 ? -3.548 -2.320 1.859 1.00 92.12 90 PRO A N 1
ATOM 693 C CA . PRO A 1 90 ? -3.709 -1.113 1.049 1.00 92.12 90 PRO A CA 1
ATOM 694 C C . PRO A 1 90 ? -4.964 -0.361 1.474 1.00 92.12 90 PRO A C 1
ATOM 696 O O . PRO A 1 90 ? -6.025 -0.963 1.596 1.00 92.12 90 PRO A O 1
ATOM 699 N N . VAL A 1 91 ? -4.830 0.937 1.727 1.00 93.44 91 VAL A N 1
ATOM 700 C CA . VAL A 1 91 ? -5.878 1.789 2.295 1.00 93.44 91 VAL A CA 1
ATOM 701 C C . VAL A 1 91 ? -6.326 2.825 1.268 1.00 93.44 91 VAL A C 1
ATOM 703 O O . VAL A 1 91 ? -5.491 3.421 0.586 1.00 93.44 91 VAL A O 1
ATOM 706 N N . ALA A 1 92 ? -7.636 3.044 1.152 1.00 90.81 92 ALA A N 1
ATOM 707 C CA . ALA A 1 92 ? -8.166 4.129 0.339 1.00 90.81 92 ALA A CA 1
ATOM 708 C C . ALA A 1 92 ? -7.892 5.472 1.028 1.00 90.81 92 ALA A C 1
ATOM 710 O O . ALA A 1 92 ? -8.146 5.626 2.223 1.00 90.81 92 ALA A O 1
ATOM 711 N N . VAL A 1 93 ? -7.434 6.474 0.274 1.00 90.00 93 VAL A N 1
ATOM 712 C CA . VAL A 1 93 ? -7.224 7.828 0.819 1.00 90.00 93 VAL A CA 1
ATOM 713 C C . VAL A 1 93 ? -8.529 8.395 1.386 1.00 90.00 93 VAL A C 1
ATOM 715 O O . VAL A 1 93 ? -8.523 8.975 2.468 1.00 90.00 93 VAL A O 1
ATOM 718 N N . ALA A 1 94 ? -9.660 8.137 0.721 1.00 88.81 94 ALA A N 1
ATOM 719 C CA . ALA A 1 94 ? -10.982 8.543 1.194 1.00 88.81 94 ALA A CA 1
ATOM 720 C C . ALA A 1 94 ? -11.324 7.974 2.584 1.00 88.81 94 ALA A C 1
ATOM 722 O O . ALA A 1 94 ? -11.910 8.679 3.405 1.00 88.81 94 ALA A O 1
ATOM 723 N N . ASP A 1 95 ? -10.910 6.739 2.892 1.00 93.38 95 ASP A N 1
ATOM 724 C CA . ASP A 1 95 ? -11.113 6.167 4.226 1.00 93.38 95 ASP A CA 1
ATOM 725 C C . ASP A 1 95 ? -10.283 6.909 5.279 1.00 93.38 95 ASP A C 1
ATOM 727 O O . ASP A 1 95 ? -10.789 7.154 6.374 1.00 93.38 95 ASP A O 1
ATOM 731 N N . ILE A 1 96 ? -9.035 7.289 4.956 1.00 94.12 96 ILE A N 1
ATOM 732 C CA . ILE A 1 96 ? -8.165 8.092 5.838 1.00 94.12 96 ILE A CA 1
ATOM 733 C C . ILE A 1 96 ? -8.820 9.435 6.139 1.00 94.12 96 ILE A C 1
ATOM 735 O O . ILE A 1 96 ? -8.964 9.792 7.309 1.00 94.12 96 ILE A O 1
ATOM 739 N N . CYS A 1 97 ? -9.275 10.145 5.105 1.00 93.94 97 CYS A N 1
ATOM 740 C CA . CYS A 1 97 ? -9.982 11.414 5.260 1.00 93.94 97 CYS A CA 1
ATOM 741 C C . CYS A 1 97 ? -11.216 11.252 6.154 1.00 93.94 97 CYS A C 1
ATOM 743 O O . CYS A 1 97 ? -11.341 11.959 7.154 1.00 93.94 97 CYS A O 1
ATOM 745 N N . ARG A 1 98 ? -12.059 10.248 5.881 1.00 92.94 98 ARG A N 1
ATOM 746 C CA . ARG A 1 98 ? -13.250 9.954 6.687 1.00 92.94 98 ARG A CA 1
ATOM 747 C C . ARG A 1 98 ? -12.905 9.649 8.144 1.00 92.94 98 ARG A C 1
ATOM 749 O O . ARG A 1 98 ? -13.614 10.081 9.049 1.00 92.94 98 ARG A O 1
ATOM 756 N N . ALA A 1 99 ? -11.836 8.896 8.403 1.00 92.12 99 ALA A N 1
ATOM 757 C CA . ALA A 1 99 ? -11.419 8.608 9.771 1.00 92.12 99 ALA A CA 1
ATOM 758 C C . ALA A 1 99 ? -10.988 9.878 10.514 1.00 92.12 99 ALA A C 1
ATOM 760 O O . ALA A 1 99 ? -11.399 10.074 11.659 1.00 92.12 99 ALA A O 1
ATOM 761 N N . CYS A 1 100 ? -10.221 10.753 9.857 1.00 91.31 100 CYS A N 1
ATOM 762 C CA . CYS A 1 100 ? -9.845 12.054 10.405 1.00 91.31 100 CYS A CA 1
ATOM 763 C C . CYS A 1 100 ? -11.074 12.926 10.686 1.00 91.31 100 CYS A C 1
ATOM 765 O O . CYS A 1 100 ? -11.189 13.464 11.782 1.00 91.31 100 CYS A O 1
ATOM 767 N N . GLU A 1 101 ? -12.020 13.018 9.751 1.00 91.25 101 GLU A N 1
ATOM 768 C CA . GLU A 1 101 ? -13.263 13.784 9.920 1.00 91.25 101 GLU A CA 1
ATOM 769 C C . GLU A 1 101 ? -14.072 13.301 11.128 1.00 91.25 101 GLU A C 1
ATOM 771 O O . GLU A 1 101 ? -14.477 14.104 11.969 1.00 91.25 101 GLU A O 1
ATOM 776 N N . VAL A 1 102 ? -14.264 11.983 11.265 1.00 90.38 102 VAL A N 1
ATOM 777 C CA . VAL A 1 102 ? -15.001 11.412 12.402 1.00 90.38 102 VAL A CA 1
ATOM 778 C C . VAL A 1 102 ? -14.267 11.658 13.721 1.00 90.38 102 VAL A C 1
ATOM 780 O O . VAL A 1 102 ? -14.919 11.940 14.725 1.00 90.38 102 VAL A O 1
ATOM 783 N N . LEU A 1 103 ? -12.935 11.552 13.746 1.00 88.38 103 LEU A N 1
ATOM 784 C CA . LEU A 1 103 ? -12.140 11.846 14.941 1.00 88.38 103 LEU A CA 1
ATOM 785 C C . LEU A 1 103 ? -12.263 13.319 15.347 1.00 88.38 103 LEU A C 1
ATOM 787 O O . LEU A 1 103 ? -12.541 13.595 16.508 1.00 88.38 103 LEU A O 1
ATOM 791 N N . ILE A 1 104 ? -12.128 14.247 14.397 1.00 87.81 104 ILE A N 1
ATOM 792 C CA . ILE A 1 104 ? -12.251 15.692 14.641 1.00 87.81 104 ILE A CA 1
ATOM 793 C C . ILE A 1 104 ? -13.653 16.034 15.161 1.00 87.81 104 ILE A C 1
ATOM 795 O O . ILE A 1 104 ? -13.787 16.751 16.148 1.00 87.81 104 ILE A O 1
ATOM 799 N N . ALA A 1 105 ? -14.702 15.487 14.542 1.00 87.62 105 ALA A N 1
ATOM 800 C CA . ALA A 1 105 ? -16.082 15.774 14.926 1.00 87.62 105 ALA A CA 1
ATOM 801 C C . ALA A 1 105 ? -16.470 15.214 16.308 1.00 87.62 105 ALA A C 1
ATOM 803 O O . ALA A 1 105 ? -17.377 15.740 16.952 1.00 87.62 105 ALA A O 1
ATOM 804 N N . ARG A 1 106 ? -15.824 14.130 16.763 1.00 83.56 106 ARG A N 1
ATOM 805 C CA . ARG A 1 106 ? -16.160 13.436 18.020 1.00 83.56 106 ARG A CA 1
ATOM 806 C C . ARG A 1 106 ? -15.339 13.876 19.231 1.00 83.56 106 ARG A C 1
ATOM 808 O O . ARG A 1 106 ? -15.623 13.400 20.326 1.00 83.56 106 ARG A O 1
ATOM 815 N N . GLU A 1 107 ? -14.368 14.768 19.065 1.00 74.06 107 GLU A N 1
ATOM 816 C CA . GLU A 1 107 ? -13.474 15.214 20.142 1.00 74.06 107 GLU A CA 1
ATOM 817 C C . GLU A 1 107 ? -13.690 16.716 20.457 1.00 74.06 107 GLU A C 1
ATOM 819 O O . GLU A 1 107 ? -12.827 17.541 20.164 1.00 74.06 107 GLU A O 1
ATOM 824 N N . PRO A 1 108 ? -14.823 17.124 21.072 1.00 61.34 108 PRO A N 1
ATOM 825 C CA . PRO A 1 108 ? -15.093 18.527 21.411 1.00 61.34 108 PRO A CA 1
ATOM 826 C C . PRO A 1 108 ? -14.345 19.021 22.672 1.00 61.34 108 PRO A C 1
ATOM 828 O O . PRO A 1 108 ? -14.751 20.010 23.278 1.00 61.34 108 PRO A O 1
ATOM 831 N N . GLY A 1 109 ? -13.288 18.329 23.117 1.00 64.81 109 GLY A N 1
ATOM 832 C CA . GLY A 1 109 ? -12.648 18.540 24.423 1.00 64.81 109 GLY A CA 1
ATOM 833 C C . GLY A 1 109 ? -11.119 18.461 24.406 1.00 64.81 109 GLY A C 1
ATOM 834 O O . GLY A 1 109 ? -10.486 18.504 23.355 1.00 64.81 109 GLY A O 1
ATOM 835 N N . ALA A 1 110 ? -10.509 18.372 25.595 1.00 62.31 110 ALA A N 1
ATOM 836 C CA . ALA A 1 110 ? -9.054 18.345 25.749 1.00 62.31 110 ALA A CA 1
ATOM 837 C C . ALA A 1 110 ? -8.422 17.194 24.944 1.00 62.31 110 ALA A C 1
ATOM 839 O O . ALA A 1 110 ? -8.699 16.021 25.200 1.00 62.31 110 ALA A O 1
ATOM 840 N N . LEU A 1 111 ? -7.560 17.550 23.987 1.00 61.09 111 LEU A N 1
ATOM 841 C CA . LEU A 1 111 ? -6.920 16.621 23.058 1.00 61.09 111 LEU A CA 1
ATOM 842 C C . LEU A 1 111 ? -6.044 15.615 23.816 1.00 61.09 111 LEU A C 1
ATOM 844 O O . LEU A 1 111 ? -4.953 15.946 24.281 1.00 61.09 111 LEU A O 1
ATOM 848 N N . GLN A 1 112 ? -6.507 14.370 23.927 1.00 74.88 112 GLN A N 1
ATOM 849 C CA . GLN A 1 112 ? -5.668 13.273 24.403 1.00 74.88 112 GLN A CA 1
ATOM 850 C C . GLN A 1 112 ? -4.822 12.730 23.253 1.00 74.88 112 GLN A C 1
ATOM 852 O O . GLN A 1 112 ? -5.322 12.482 22.156 1.00 74.88 112 GLN A O 1
ATOM 857 N N . HIS A 1 113 ? -3.535 12.494 23.511 1.00 82.25 113 HIS A N 1
ATOM 858 C CA . HIS A 1 113 ? -2.654 11.859 22.536 1.00 82.25 113 HIS A CA 1
ATOM 859 C C . HIS A 1 113 ? -3.030 10.383 22.343 1.00 82.25 113 HIS A C 1
ATOM 861 O O . HIS A 1 113 ? -3.143 9.622 23.308 1.00 82.25 113 HIS A O 1
ATOM 867 N N . ARG A 1 114 ? -3.223 9.964 21.087 1.00 84.50 114 ARG A N 1
ATOM 868 C CA . ARG A 1 114 ? -3.656 8.609 20.718 1.00 84.50 114 ARG A CA 1
ATOM 869 C C . ARG A 1 114 ? -2.936 8.158 19.456 1.00 84.50 114 ARG A C 1
ATOM 871 O O . ARG A 1 114 ? -2.690 8.957 18.562 1.00 84.50 114 ARG A O 1
ATOM 878 N N . VAL A 1 115 ? -2.653 6.860 19.375 1.00 90.56 115 VAL A N 1
ATOM 879 C CA . VAL A 1 115 ? -2.013 6.236 18.211 1.00 90.56 115 VAL A CA 1
ATOM 880 C C . VAL A 1 115 ? -2.919 5.135 17.676 1.00 90.56 115 VAL A C 1
ATOM 882 O O . VAL A 1 115 ? -3.377 4.275 18.438 1.00 90.56 115 VAL A O 1
ATOM 885 N N . PHE A 1 116 ? -3.170 5.167 16.368 1.00 91.44 116 PHE A N 1
ATOM 886 C CA . PHE A 1 116 ? -3.944 4.164 15.649 1.00 91.44 116 PHE A CA 1
ATOM 887 C C . PHE A 1 116 ? -3.183 3.670 14.426 1.00 91.44 116 PHE A C 1
ATOM 889 O O . PHE A 1 116 ? -2.578 4.449 13.697 1.00 91.44 116 PHE A O 1
ATOM 896 N N . ASN A 1 117 ? -3.293 2.370 14.183 1.00 94.88 117 ASN A N 1
ATOM 897 C CA . ASN A 1 117 ? -2.977 1.778 12.895 1.00 94.88 117 ASN A CA 1
ATOM 898 C C . ASN A 1 117 ? -4.120 2.051 11.911 1.00 94.88 117 ASN A C 1
ATOM 900 O O . ASN A 1 117 ? -5.292 1.977 12.295 1.00 94.88 117 ASN A O 1
ATOM 904 N N . MET A 1 118 ? -3.780 2.315 10.648 1.00 94.12 118 MET A N 1
ATOM 905 C CA . MET A 1 118 ? -4.765 2.563 9.599 1.00 94.12 118 MET A CA 1
ATOM 906 C C . MET A 1 118 ? -4.346 1.959 8.254 1.00 94.12 118 MET A C 1
ATOM 908 O O . MET A 1 118 ? -3.890 2.639 7.341 1.00 94.12 118 MET A O 1
ATOM 912 N N . GLY A 1 119 ? -4.532 0.649 8.144 1.00 94.81 119 GLY A N 1
ATOM 913 C CA . GLY A 1 119 ? -4.526 -0.093 6.891 1.00 94.81 119 GLY A CA 1
ATOM 914 C C . GLY A 1 119 ? -5.942 -0.342 6.369 1.00 94.81 119 GLY A C 1
ATOM 915 O O . GLY A 1 119 ? -6.929 -0.276 7.115 1.00 94.81 119 GLY A O 1
ATOM 916 N N . GLY A 1 120 ? -6.054 -0.675 5.084 1.00 94.50 120 GLY A N 1
ATOM 917 C CA . GLY A 1 120 ? -7.335 -1.058 4.496 1.00 94.50 120 GLY A CA 1
ATOM 918 C C . GLY A 1 120 ? -7.835 -2.419 4.981 1.00 94.50 120 GLY A C 1
ATOM 919 O O . GLY A 1 120 ? -7.169 -3.103 5.767 1.00 94.50 120 GLY A O 1
ATOM 920 N N . PRO A 1 121 ? -9.054 -2.811 4.578 1.00 95.25 121 PRO A N 1
ATOM 921 C CA . PRO A 1 121 ? -9.786 -3.913 5.198 1.00 95.25 121 PRO A CA 1
ATOM 922 C C . PRO A 1 121 ? -9.158 -5.287 5.008 1.00 95.25 121 PRO A C 1
ATOM 924 O O . PRO A 1 121 ? -9.448 -6.191 5.787 1.00 95.25 121 PRO A O 1
ATOM 927 N N . GLN A 1 122 ? -8.290 -5.429 4.013 1.00 96.06 122 GLN A N 1
ATOM 928 C CA . GLN A 1 122 ? -7.753 -6.706 3.578 1.00 96.06 122 GLN A CA 1
ATOM 929 C C . GLN A 1 122 ? -6.237 -6.732 3.746 1.00 96.06 122 GLN A C 1
ATOM 931 O O . GLN A 1 122 ? -5.552 -5.763 3.423 1.00 96.06 122 GLN A O 1
ATOM 936 N N . ARG A 1 123 ? -5.719 -7.872 4.203 1.00 95.94 123 ARG A N 1
ATOM 937 C CA . ARG A 1 123 ? -4.302 -8.221 4.107 1.00 95.94 123 ARG A CA 1
ATOM 938 C C . ARG A 1 123 ? -4.079 -8.893 2.756 1.00 95.94 123 ARG A C 1
ATOM 940 O O . ARG A 1 123 ? -4.594 -9.983 2.544 1.00 95.94 123 ARG A O 1
ATOM 947 N N . LEU A 1 124 ? -3.334 -8.246 1.867 1.00 92.94 124 LEU A N 1
ATOM 948 C CA . LEU A 1 124 ? -3.139 -8.667 0.481 1.00 92.94 124 LEU A CA 1
ATOM 949 C C . LEU A 1 124 ? -1.652 -8.761 0.148 1.00 92.94 124 LEU A C 1
ATOM 951 O O . LEU A 1 124 ? -0.855 -7.907 0.544 1.00 92.94 124 LEU A O 1
ATOM 955 N N . SER A 1 125 ? -1.288 -9.790 -0.605 1.00 89.69 125 SER A N 1
ATOM 956 C CA . SER A 1 125 ? -0.012 -9.888 -1.299 1.00 89.69 125 SER A CA 1
ATOM 957 C C . SER A 1 125 ? 0.061 -8.892 -2.457 1.00 89.69 125 SER A C 1
ATOM 959 O O . SER A 1 125 ? -0.944 -8.343 -2.915 1.00 89.69 125 SER A O 1
ATOM 961 N N . ARG A 1 126 ? 1.260 -8.671 -2.994 1.00 83.81 126 ARG A N 1
ATOM 962 C CA . ARG A 1 126 ? 1.417 -7.808 -4.174 1.00 83.81 126 ARG A CA 1
ATOM 963 C C . ARG A 1 126 ? 0.772 -8.373 -5.420 1.00 83.81 126 ARG A C 1
ATOM 965 O O . ARG A 1 126 ? 0.249 -7.597 -6.214 1.00 83.81 126 ARG A O 1
ATOM 972 N N . LEU A 1 127 ? 0.811 -9.693 -5.571 1.00 83.06 127 LEU A N 1
ATOM 973 C CA . LEU A 1 127 ? 0.109 -10.372 -6.648 1.00 83.06 127 LEU A CA 1
ATOM 974 C C . LEU A 1 127 ? -1.399 -10.115 -6.560 1.00 83.06 127 LEU A C 1
ATOM 976 O O . LEU A 1 127 ? -2.005 -9.738 -7.557 1.00 83.06 127 LEU A O 1
ATOM 980 N N . GLU A 1 128 ? -1.996 -10.246 -5.374 1.00 88.44 128 GLU A N 1
ATOM 981 C CA . GLU A 1 128 ? -3.429 -9.989 -5.180 1.00 88.44 128 GLU A CA 1
ATOM 982 C C . GLU A 1 128 ? -3.786 -8.523 -5.450 1.00 88.44 128 GLU A C 1
ATOM 984 O O . GLU A 1 128 ? -4.793 -8.247 -6.099 1.00 88.44 128 GLU A O 1
ATOM 989 N N . MET A 1 129 ? -2.938 -7.577 -5.029 1.00 88.06 129 MET A N 1
ATOM 990 C CA . MET A 1 129 ? -3.142 -6.156 -5.335 1.00 88.06 129 MET A CA 1
ATOM 991 C C . MET A 1 129 ? -3.093 -5.875 -6.842 1.00 88.06 129 MET A C 1
ATOM 993 O O . MET A 1 129 ? -3.953 -5.173 -7.371 1.00 88.06 129 MET A O 1
ATOM 997 N N . ALA A 1 130 ? -2.108 -6.439 -7.542 1.00 80.31 130 ALA A N 1
ATOM 998 C CA . ALA A 1 130 ? -1.971 -6.277 -8.985 1.00 80.31 130 ALA A CA 1
ATOM 999 C C . ALA A 1 130 ? -3.114 -6.964 -9.751 1.00 80.31 130 ALA A C 1
ATOM 1001 O O . ALA A 1 130 ? -3.630 -6.410 -10.720 1.00 80.31 130 ALA A O 1
ATOM 1002 N N . SER A 1 131 ? -3.570 -8.121 -9.270 1.00 82.50 131 SER A N 1
ATOM 1003 C CA . SER A 1 131 ? -4.706 -8.850 -9.842 1.00 82.50 131 SER A CA 1
ATOM 1004 C C . SER A 1 131 ? -6.017 -8.082 -9.676 1.00 82.50 131 SER A C 1
ATOM 1006 O O . SER A 1 131 ? -6.807 -8.028 -10.612 1.00 82.50 131 SER A O 1
ATOM 1008 N N . ALA A 1 132 ? -6.237 -7.424 -8.530 1.00 84.69 132 ALA A N 1
ATOM 1009 C CA . ALA A 1 132 ? -7.409 -6.571 -8.322 1.00 84.69 132 ALA A CA 1
ATOM 1010 C C . ALA A 1 132 ? -7.448 -5.391 -9.311 1.00 84.69 132 ALA A C 1
ATOM 1012 O O . ALA A 1 132 ? -8.508 -5.070 -9.847 1.00 84.69 132 ALA A O 1
ATOM 1013 N N . ALA A 1 133 ? -6.293 -4.781 -9.598 1.00 81.88 133 ALA A N 1
ATOM 1014 C CA . ALA A 1 133 ? -6.184 -3.720 -10.598 1.00 81.88 133 ALA A CA 1
ATOM 1015 C C . ALA A 1 133 ? -6.423 -4.236 -12.030 1.00 81.88 133 ALA A C 1
ATOM 1017 O O . ALA A 1 133 ? -7.160 -3.611 -12.790 1.00 81.88 133 ALA A O 1
ATOM 1018 N N . ALA A 1 134 ? -5.847 -5.389 -12.393 1.00 76.50 134 ALA A N 1
ATOM 1019 C CA . ALA A 1 134 ? -6.062 -6.011 -13.702 1.00 76.50 134 ALA A CA 1
ATOM 1020 C C . ALA A 1 134 ? -7.540 -6.376 -13.924 1.00 76.50 134 ALA A C 1
ATOM 1022 O O . ALA A 1 134 ? -8.110 -6.044 -14.964 1.00 76.50 134 ALA A O 1
ATOM 1023 N N . ALA A 1 135 ? -8.184 -6.962 -12.910 1.00 81.38 135 ALA A N 1
ATOM 1024 C CA . ALA A 1 135 ? -9.598 -7.314 -12.944 1.00 81.38 135 ALA A CA 1
ATOM 1025 C C . ALA A 1 135 ? -10.503 -6.084 -13.119 1.00 81.38 135 ALA A C 1
ATOM 1027 O O . ALA A 1 135 ? -11.454 -6.137 -13.895 1.00 81.38 135 ALA A O 1
ATOM 1028 N N . ALA A 1 136 ? -10.193 -4.962 -12.456 1.00 78.19 136 ALA A N 1
ATOM 1029 C CA . ALA A 1 136 ? -10.930 -3.710 -12.643 1.00 78.19 136 ALA A CA 1
ATOM 1030 C C . ALA A 1 136 ? -10.861 -3.199 -14.093 1.00 78.19 136 ALA A C 1
ATOM 1032 O O . ALA A 1 136 ? -11.845 -2.672 -14.604 1.00 78.19 136 ALA A O 1
ATOM 1033 N N . ALA A 1 137 ? -9.734 -3.427 -14.773 1.00 76.12 137 ALA A N 1
ATOM 1034 C CA . ALA A 1 137 ? -9.543 -3.095 -16.181 1.00 76.12 137 ALA A CA 1
ATOM 1035 C C . ALA A 1 137 ? -10.112 -4.140 -17.164 1.00 76.12 137 ALA A C 1
ATOM 1037 O O . ALA A 1 137 ? -9.931 -4.001 -18.377 1.00 76.12 137 ALA A O 1
ATOM 1038 N N . GLY A 1 138 ? -10.768 -5.194 -16.665 1.00 76.81 138 GLY A N 1
ATOM 1039 C CA . GLY A 1 138 ? -11.285 -6.293 -17.482 1.00 76.81 138 GLY A CA 1
ATOM 1040 C C . GLY A 1 138 ? -10.187 -7.134 -18.136 1.00 76.81 138 GLY A C 1
ATOM 1041 O O . GLY A 1 138 ? -10.402 -7.675 -19.218 1.00 76.81 138 GLY A O 1
ATOM 1042 N N . VAL A 1 139 ? -9.002 -7.210 -17.523 1.00 73.75 139 VAL A N 1
ATOM 1043 C CA . VAL A 1 139 ? -7.855 -7.948 -18.061 1.00 73.75 139 VAL A CA 1
ATOM 1044 C C . VAL A 1 139 ? -7.525 -9.148 -17.185 1.00 73.75 139 VAL A C 1
ATOM 1046 O O . VAL A 1 139 ? -7.470 -9.025 -15.961 1.00 73.75 139 VAL A O 1
ATOM 1049 N N . ASP A 1 140 ? -7.263 -10.298 -17.810 1.00 70.31 140 ASP A N 1
ATOM 1050 C CA . ASP A 1 140 ? -6.759 -11.465 -17.091 1.00 70.31 140 ASP A CA 1
ATOM 1051 C C . ASP A 1 140 ? -5.322 -11.205 -16.613 1.00 70.31 140 ASP A C 1
ATOM 1053 O O . ASP A 1 140 ? -4.410 -10.894 -17.385 1.00 70.31 140 ASP A O 1
ATOM 1057 N N . ALA A 1 141 ? -5.133 -11.315 -15.301 1.00 65.88 141 ALA A N 1
ATOM 1058 C CA . ALA A 1 141 ? -3.854 -11.156 -14.634 1.00 65.88 141 ALA A CA 1
ATOM 1059 C C . ALA A 1 141 ? -2.827 -12.216 -15.066 1.00 65.88 141 ALA A C 1
ATOM 1061 O O . ALA A 1 141 ? -1.633 -11.915 -15.098 1.00 65.88 141 ALA A O 1
ATOM 1062 N N . ASN A 1 142 ? -3.269 -13.428 -15.418 1.00 64.69 142 ASN A N 1
ATOM 1063 C CA . ASN A 1 142 ? -2.387 -14.565 -15.699 1.00 64.69 142 ASN A CA 1
ATOM 1064 C C . ASN A 1 142 ? -1.477 -14.335 -16.917 1.00 64.69 142 ASN A C 1
ATOM 1066 O O . ASN A 1 142 ? -0.333 -14.788 -16.922 1.00 64.69 142 ASN A O 1
ATOM 1070 N N . ASP A 1 143 ? -1.937 -13.567 -17.907 1.00 55.41 143 ASP A N 1
ATOM 1071 C CA . ASP A 1 143 ? -1.169 -13.275 -19.127 1.00 55.41 143 ASP A CA 1
ATOM 1072 C C . ASP A 1 143 ? -0.175 -12.111 -18.948 1.00 55.41 143 ASP A C 1
ATOM 1074 O O . ASP A 1 143 ? 0.782 -11.930 -19.718 1.00 55.41 143 ASP A O 1
ATOM 1078 N N . LEU A 1 144 ? -0.381 -11.309 -17.901 1.00 56.41 144 LEU A N 1
ATOM 1079 C CA . LEU A 1 144 ? 0.288 -10.028 -17.693 1.00 56.41 144 LEU A CA 1
ATOM 1080 C C . LEU A 1 144 ? 1.263 -10.021 -16.517 1.00 56.41 144 LEU A C 1
ATOM 1082 O O . LEU A 1 144 ? 2.222 -9.249 -16.522 1.00 56.41 144 LEU A O 1
ATOM 1086 N N . ILE A 1 145 ? 1.027 -10.855 -15.507 1.00 65.44 145 ILE A N 1
ATOM 1087 C CA . ILE A 1 145 ? 1.697 -10.768 -14.215 1.00 65.44 145 ILE A CA 1
ATOM 1088 C C . ILE A 1 145 ? 2.593 -11.990 -14.007 1.00 65.44 145 ILE A C 1
ATOM 1090 O O . ILE A 1 145 ? 2.132 -13.063 -13.632 1.00 65.44 145 ILE A O 1
ATOM 1094 N N . ALA A 1 146 ? 3.909 -11.813 -14.151 1.00 65.31 146 ALA A N 1
ATOM 1095 C CA . ALA A 1 146 ? 4.849 -12.786 -13.604 1.00 65.31 146 ALA A CA 1
ATOM 1096 C C . ALA A 1 146 ? 4.950 -12.615 -12.081 1.00 65.31 146 ALA A C 1
ATOM 1098 O O . ALA A 1 146 ? 5.138 -11.499 -11.574 1.00 65.31 146 ALA A O 1
ATOM 1099 N N . SER A 1 147 ? 4.871 -13.732 -11.358 1.00 71.00 147 SER A N 1
ATOM 1100 C CA . SER A 1 147 ? 4.986 -13.772 -9.901 1.00 71.00 147 SER A CA 1
ATOM 1101 C C . SER A 1 147 ? 6.134 -14.663 -9.437 1.00 71.00 147 SER A C 1
ATOM 1103 O O . SER A 1 147 ? 6.454 -15.656 -10.084 1.00 71.00 147 SER A O 1
ATOM 1105 N N . CYS A 1 148 ? 6.727 -14.333 -8.297 1.00 74.25 148 CYS A N 1
ATOM 1106 C CA . CYS A 1 148 ? 7.768 -15.131 -7.649 1.00 74.25 148 CYS A CA 1
ATOM 1107 C C . CYS A 1 148 ? 7.698 -14.962 -6.131 1.00 74.25 148 CYS A C 1
ATOM 1109 O O . CYS A 1 148 ? 7.002 -14.069 -5.632 1.00 74.25 148 CYS A O 1
ATOM 1111 N N . ARG A 1 149 ? 8.452 -15.777 -5.389 1.00 75.06 149 ARG A N 1
ATOM 1112 C CA . ARG A 1 149 ? 8.675 -15.500 -3.972 1.00 75.06 149 ARG 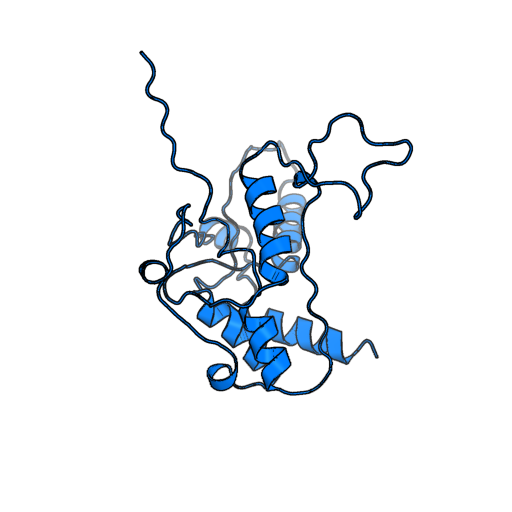A CA 1
ATOM 1113 C C . ARG A 1 149 ? 9.737 -14.426 -3.806 1.00 75.06 149 ARG A C 1
ATOM 1115 O O . ARG A 1 149 ? 10.710 -14.349 -4.552 1.00 75.06 149 ARG A O 1
ATOM 1122 N N . ALA A 1 150 ? 9.587 -13.643 -2.753 1.00 71.44 150 ALA A N 1
ATOM 1123 C CA . ALA A 1 150 ? 10.549 -12.670 -2.264 1.00 71.44 150 ALA A CA 1
ATOM 1124 C C . ALA A 1 150 ? 11.969 -13.242 -2.119 1.00 71.44 150 ALA A C 1
ATOM 1126 O O . ALA A 1 150 ? 12.943 -12.523 -2.348 1.00 71.44 150 ALA A O 1
ATOM 1127 N N . ALA A 1 151 ? 12.075 -14.513 -1.719 1.00 75.06 151 ALA A N 1
ATOM 1128 C CA . ALA A 1 151 ? 13.338 -15.222 -1.522 1.00 75.06 151 ALA A CA 1
ATOM 1129 C C . ALA A 1 151 ? 14.036 -15.621 -2.836 1.00 75.06 151 ALA A C 1
ATOM 1131 O O . ALA A 1 151 ? 15.254 -15.780 -2.845 1.00 75.06 151 ALA A O 1
ATOM 1132 N N . ASP A 1 152 ? 13.287 -15.744 -3.934 1.00 76.44 152 ASP A N 1
ATOM 1133 C CA . ASP A 1 152 ? 13.804 -16.221 -5.225 1.00 76.44 152 ASP A CA 1
ATOM 1134 C C . ASP A 1 152 ? 14.454 -15.095 -6.041 1.00 76.44 152 ASP A C 1
ATOM 1136 O O . ASP A 1 152 ? 15.101 -15.333 -7.061 1.00 76.44 152 ASP A O 1
ATOM 1140 N N . VAL A 1 153 ? 14.286 -13.846 -5.601 1.00 68.88 153 VAL A N 1
ATOM 1141 C CA . VAL A 1 153 ? 14.877 -12.675 -6.241 1.00 68.88 153 VAL A CA 1
ATOM 1142 C C . VAL A 1 153 ? 16.075 -12.219 -5.413 1.00 68.88 153 VAL A C 1
ATOM 1144 O O . VAL A 1 153 ? 15.901 -11.855 -4.247 1.00 68.88 153 VAL A O 1
ATOM 1147 N N . PRO A 1 154 ? 17.289 -12.171 -5.994 1.00 61.91 154 PRO A N 1
ATOM 1148 C CA . PRO A 1 154 ? 18.442 -11.568 -5.343 1.00 61.91 154 PRO A CA 1
ATOM 1149 C C . PRO A 1 154 ? 18.153 -10.091 -5.054 1.00 61.91 154 PRO A C 1
AT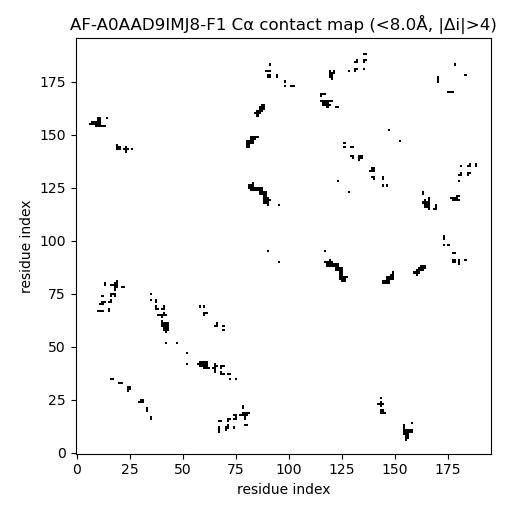OM 1151 O O . PRO A 1 154 ? 18.136 -9.245 -5.951 1.00 61.91 154 PRO A O 1
ATOM 1154 N N . ARG A 1 155 ? 17.892 -9.782 -3.784 1.00 56.44 155 ARG A N 1
ATOM 1155 C CA . ARG A 1 155 ? 17.625 -8.431 -3.280 1.00 56.44 155 ARG A CA 1
ATOM 1156 C C . ARG A 1 155 ? 18.685 -8.099 -2.246 1.00 56.44 155 ARG A C 1
ATOM 1158 O O . ARG A 1 155 ? 18.923 -8.880 -1.337 1.00 56.44 155 ARG A O 1
ATOM 1165 N N . GLY A 1 156 ? 19.328 -6.944 -2.352 1.00 46.19 156 GLY A N 1
ATOM 1166 C CA . GLY A 1 156 ? 20.358 -6.525 -1.387 1.00 46.19 156 GLY A CA 1
ATOM 1167 C C . GLY A 1 156 ? 19.873 -5.652 -0.228 1.00 46.19 156 GLY A C 1
ATOM 1168 O O . GLY A 1 156 ? 20.681 -4.965 0.386 1.00 46.19 156 GLY A O 1
ATOM 1169 N N . ALA A 1 157 ? 18.573 -5.644 0.050 1.00 49.94 157 ALA A N 1
ATOM 1170 C CA . ALA A 1 157 ? 17.920 -5.068 1.219 1.00 49.94 157 ALA A CA 1
ATOM 1171 C C . ALA A 1 157 ? 16.595 -5.811 1.425 1.00 49.94 157 ALA A C 1
ATOM 1173 O O . ALA A 1 157 ? 15.884 -6.150 0.477 1.00 49.94 157 ALA A O 1
ATOM 1174 N N . LEU A 1 158 ? 16.299 -6.116 2.678 1.00 55.28 158 LEU A N 1
ATOM 1175 C CA . LEU A 1 158 ? 15.128 -6.895 3.035 1.00 55.28 158 LEU A CA 1
ATOM 1176 C C . LEU A 1 158 ? 13.927 -5.950 3.107 1.00 55.28 158 LEU A C 1
ATOM 1178 O O . LEU A 1 158 ? 13.920 -5.012 3.902 1.00 55.28 158 LEU A O 1
ATOM 1182 N N . SER A 1 159 ? 12.906 -6.191 2.284 1.00 60.56 159 SER A N 1
ATOM 1183 C CA . SER A 1 159 ? 11.582 -5.655 2.591 1.00 60.56 159 SER A CA 1
ATOM 1184 C C . SER A 1 159 ? 11.009 -6.458 3.753 1.00 60.56 159 SER A C 1
ATOM 1186 O O . SER A 1 159 ? 11.143 -7.687 3.742 1.00 60.56 159 SER A O 1
ATOM 1188 N N . PRO A 1 160 ? 10.353 -5.825 4.739 1.00 73.56 160 PRO A N 1
ATOM 1189 C CA . PRO A 1 160 ? 9.617 -6.598 5.708 1.00 73.56 160 PRO A CA 1
ATOM 1190 C C . PRO A 1 160 ? 8.499 -7.355 4.986 1.00 73.56 160 PRO A C 1
ATOM 1192 O O . PRO A 1 160 ? 7.728 -6.807 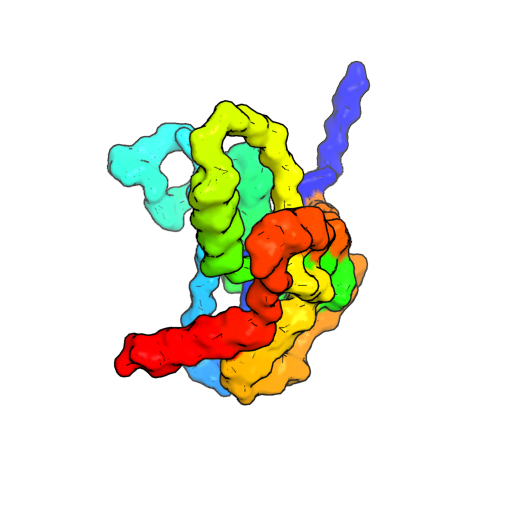4.184 1.00 73.56 160 PRO A O 1
ATOM 1195 N N . VAL A 1 161 ? 8.492 -8.654 5.258 1.00 83.06 161 VAL A N 1
ATOM 1196 C CA . VAL A 1 161 ? 7.669 -9.645 4.574 1.00 83.06 161 VAL A CA 1
ATOM 1197 C C . VAL A 1 161 ? 6.190 -9.327 4.790 1.00 83.06 161 VAL A C 1
ATOM 1199 O O . VAL A 1 161 ? 5.418 -9.278 3.839 1.00 83.06 161 VAL A O 1
ATOM 1202 N N . ASP A 1 162 ? 5.800 -8.987 6.014 1.00 89.50 162 ASP A N 1
ATOM 1203 C CA . ASP A 1 162 ? 4.431 -8.619 6.352 1.00 89.50 162 ASP A CA 1
ATOM 1204 C C . ASP A 1 162 ? 4.410 -7.333 7.173 1.00 89.50 162 ASP A C 1
ATOM 1206 O O . ASP A 1 162 ? 4.990 -7.264 8.255 1.00 89.50 162 ASP A O 1
ATOM 1210 N N . ILE A 1 163 ? 3.757 -6.309 6.630 1.00 90.56 163 ILE A N 1
ATOM 1211 C CA . ILE A 1 163 ? 3.493 -5.038 7.319 1.00 90.56 163 ILE A CA 1
ATOM 1212 C C . ILE A 1 163 ? 2.013 -4.662 7.224 1.00 90.56 163 ILE A C 1
ATOM 1214 O O . ILE A 1 163 ? 1.661 -3.483 7.276 1.00 90.56 163 ILE A O 1
ATOM 1218 N N . ALA A 1 164 ? 1.135 -5.647 7.023 1.00 93.94 164 ALA A N 1
ATOM 1219 C CA . ALA A 1 164 ? -0.295 -5.410 7.079 1.00 93.94 164 ALA A CA 1
ATOM 1220 C C . ALA A 1 164 ? -0.690 -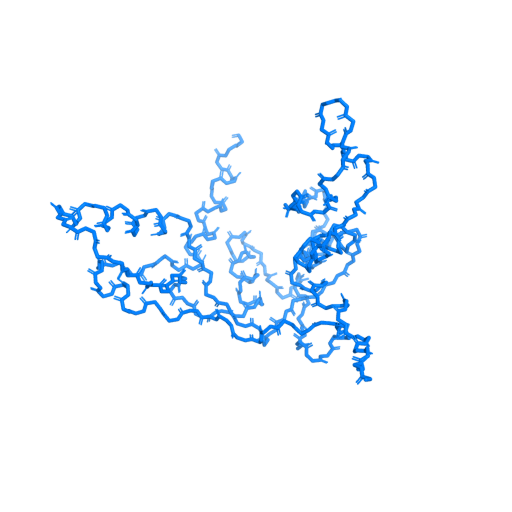4.943 8.487 1.00 93.94 164 ALA A C 1
ATOM 1222 O O . ALA A 1 164 ? -0.322 -5.538 9.498 1.00 93.94 164 ALA A O 1
ATOM 1223 N N . MET A 1 165 ? -1.432 -3.844 8.548 1.00 94.81 165 MET A N 1
ATOM 1224 C CA . MET A 1 165 ? -1.791 -3.187 9.796 1.00 94.81 165 MET A CA 1
ATOM 1225 C C . MET A 1 165 ? -3.134 -3.699 10.324 1.00 94.81 165 MET A C 1
ATOM 1227 O O . MET A 1 165 ? -4.166 -3.525 9.672 1.00 94.81 165 MET A O 1
ATOM 1231 N N . ASP A 1 166 ? -3.159 -4.229 11.551 1.00 94.44 166 ASP A N 1
ATOM 1232 C CA . ASP A 1 166 ? -4.422 -4.444 12.264 1.00 94.44 166 ASP A CA 1
ATOM 1233 C C . ASP A 1 166 ? -5.027 -3.094 12.668 1.00 94.44 166 ASP A C 1
ATOM 1235 O O . ASP A 1 166 ? -4.488 -2.373 13.509 1.00 94.44 166 ASP A O 1
ATOM 1239 N N . SER A 1 167 ? -6.159 -2.764 12.046 1.00 94.88 167 SER A N 1
ATOM 1240 C CA . SER A 1 167 ? -6.903 -1.516 12.259 1.00 94.88 167 SER A CA 1
ATOM 1241 C C . SER A 1 167 ? -8.234 -1.742 12.990 1.00 94.88 167 SER A C 1
ATOM 1243 O O . SER A 1 167 ? -9.074 -0.842 13.037 1.00 94.88 167 SER A O 1
ATOM 1245 N N . SER A 1 168 ? -8.452 -2.930 13.567 1.00 92.69 168 SER A N 1
ATOM 1246 C CA . SER A 1 168 ? -9.697 -3.327 14.244 1.00 92.69 168 SER A CA 1
ATOM 1247 C C . SER A 1 168 ? -10.122 -2.337 15.332 1.00 92.69 168 SER A C 1
ATOM 1249 O O . SER A 1 168 ? -11.290 -1.947 15.400 1.00 92.69 168 SER A O 1
ATOM 1251 N N . ARG A 1 169 ? -9.163 -1.852 16.131 1.00 93.75 169 ARG A N 1
ATOM 1252 C CA . ARG A 1 169 ? -9.392 -0.849 17.181 1.00 93.75 169 ARG A CA 1
ATOM 1253 C C . ARG A 1 169 ? -9.955 0.458 16.622 1.00 93.75 169 ARG A C 1
ATOM 1255 O O . ARG A 1 169 ? -10.953 0.953 17.142 1.00 93.75 169 ARG A O 1
ATOM 1262 N N . LEU A 1 170 ? -9.329 1.003 15.576 1.00 92.75 170 LEU A N 1
ATOM 1263 C CA . LEU A 1 170 ? -9.769 2.243 14.931 1.00 92.75 170 LEU A CA 1
ATOM 1264 C C . LEU A 1 170 ? -11.165 2.059 14.322 1.00 92.75 170 LEU A C 1
ATOM 1266 O O . LEU A 1 170 ? -12.070 2.844 14.591 1.00 92.75 170 LEU A O 1
ATOM 1270 N N . ARG A 1 171 ? -11.368 0.972 13.571 1.00 91.81 171 ARG A N 1
ATOM 1271 C CA . ARG A 1 171 ? -12.639 0.664 12.899 1.00 91.81 171 ARG A CA 1
ATOM 1272 C C . ARG A 1 171 ? -13.801 0.527 13.866 1.00 91.81 171 ARG A C 1
ATOM 1274 O O . ARG A 1 171 ? -14.840 1.147 13.651 1.00 91.81 171 ARG A O 1
ATOM 1281 N N . LYS A 1 172 ? -13.611 -0.220 14.959 1.00 91.81 172 LYS A N 1
ATOM 1282 C CA . LYS A 1 172 ? -14.621 -0.379 16.014 1.00 91.81 172 LYS A CA 1
ATOM 1283 C C . LYS A 1 172 ? -14.985 0.964 16.638 1.00 91.81 172 LYS A C 1
ATOM 1285 O O . LYS A 1 172 ? -16.155 1.224 16.887 1.00 91.81 172 LYS A O 1
ATOM 1290 N N . GLN A 1 173 ? -13.993 1.815 16.885 1.00 89.81 173 GLN A N 1
ATOM 1291 C CA . GLN A 1 173 ? -14.225 3.112 17.504 1.00 89.81 173 GLN A CA 1
ATOM 1292 C C . GLN A 1 173 ? -14.947 4.092 16.573 1.00 89.81 173 GLN A C 1
ATOM 1294 O O . GLN A 1 173 ? -15.833 4.822 17.016 1.00 89.81 173 GLN A O 1
ATOM 1299 N N . LEU A 1 174 ? -14.569 4.137 15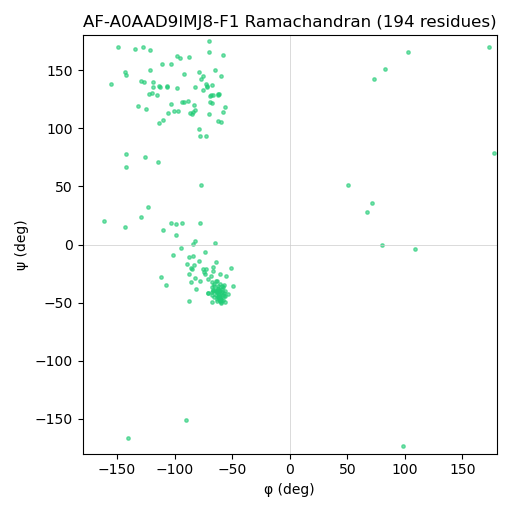.296 1.00 89.69 174 LEU A N 1
ATOM 1300 C CA . LEU A 1 174 ? -15.140 5.092 14.346 1.00 89.69 174 LEU A CA 1
ATOM 1301 C C . LEU A 1 174 ? -16.436 4.592 13.699 1.00 89.69 174 LEU A C 1
ATOM 1303 O O . LEU A 1 174 ? -17.232 5.408 13.240 1.00 89.69 174 LEU A O 1
ATOM 1307 N N . GLY A 1 175 ? -16.685 3.281 13.710 1.00 90.94 175 GLY A N 1
ATOM 1308 C CA . GLY A 1 175 ? -17.784 2.664 12.966 1.00 90.94 175 GLY A CA 1
ATOM 1309 C C . GLY A 1 175 ? -17.526 2.664 11.456 1.00 90.94 175 GLY A C 1
ATOM 1310 O O . GLY A 1 175 ? -18.445 2.884 10.675 1.00 90.94 175 GLY A O 1
ATOM 1311 N N . ILE A 1 176 ? -16.266 2.479 11.045 1.00 88.25 176 ILE A N 1
ATOM 1312 C CA . ILE A 1 176 ? -15.834 2.477 9.638 1.00 88.25 176 ILE A CA 1
ATOM 1313 C C . ILE A 1 176 ? -15.327 1.076 9.292 1.00 88.25 176 ILE A C 1
ATOM 1315 O O . ILE A 1 176 ? -14.478 0.544 10.001 1.00 88.25 176 ILE A O 1
ATOM 1319 N N . ALA A 1 177 ? -15.820 0.478 8.206 1.00 89.56 177 ALA A N 1
ATOM 1320 C CA . ALA A 1 177 ? -15.378 -0.847 7.756 1.00 89.56 177 ALA A CA 1
ATOM 1321 C C . ALA A 1 177 ? -14.080 -0.800 6.923 1.00 89.56 177 ALA A C 1
ATOM 1323 O O . ALA A 1 177 ? -13.279 -1.734 6.976 1.00 89.56 177 ALA A O 1
ATOM 1324 N N . GLY A 1 178 ? -13.849 0.311 6.218 1.00 92.06 178 GLY A N 1
ATOM 1325 C CA . GLY A 1 178 ? -12.820 0.440 5.189 1.00 92.06 178 GLY A CA 1
ATOM 1326 C C . GLY A 1 178 ? -13.301 -0.115 3.848 1.00 92.06 178 GLY A C 1
ATOM 1327 O O . GLY A 1 178 ? -14.130 -1.024 3.797 1.00 92.06 178 GLY A O 1
ATOM 1328 N N . THR A 1 179 ? -12.773 0.434 2.766 1.00 95.56 179 THR A N 1
ATOM 1329 C CA . THR A 1 179 ? -13.176 0.127 1.396 1.00 95.56 179 THR A CA 1
ATOM 1330 C C . THR A 1 179 ? -12.275 -0.976 0.826 1.00 95.56 179 THR A C 1
ATOM 1332 O O . THR A 1 179 ? -11.050 -0.824 0.832 1.00 95.56 179 THR A O 1
ATOM 1335 N N . PRO A 1 180 ? -12.826 -2.121 0.374 1.00 96.56 180 PRO A N 1
ATOM 1336 C CA . PRO A 1 180 ? -12.036 -3.194 -0.231 1.00 96.56 180 PRO A CA 1
ATOM 1337 C C . PRO A 1 180 ? -11.278 -2.729 -1.474 1.00 96.56 180 PRO A C 1
ATOM 1339 O O . PRO A 1 180 ? -11.807 -1.952 -2.268 1.00 96.56 180 PRO A O 1
ATOM 1342 N N . LEU A 1 181 ? -10.072 -3.261 -1.701 1.00 92.50 181 LEU A N 1
ATOM 1343 C CA . LEU A 1 181 ? -9.225 -2.822 -2.818 1.00 92.50 181 LEU A CA 1
ATOM 1344 C C . LEU A 1 181 ? -9.908 -3.007 -4.178 1.00 92.50 181 LEU A C 1
ATOM 1346 O O . LEU A 1 181 ? -9.735 -2.173 -5.055 1.00 92.50 181 LEU A O 1
ATOM 1350 N N . ALA A 1 182 ? -10.691 -4.074 -4.353 1.00 89.69 182 ALA A N 1
ATOM 1351 C CA . ALA A 1 182 ? -11.412 -4.320 -5.601 1.00 89.69 182 ALA A CA 1
ATOM 1352 C C . ALA A 1 182 ? -12.428 -3.210 -5.920 1.00 89.69 182 ALA A C 1
ATOM 1354 O O . ALA A 1 182 ? -12.553 -2.821 -7.077 1.00 89.69 182 ALA A O 1
ATOM 1355 N N . VAL A 1 183 ? -13.103 -2.670 -4.898 1.00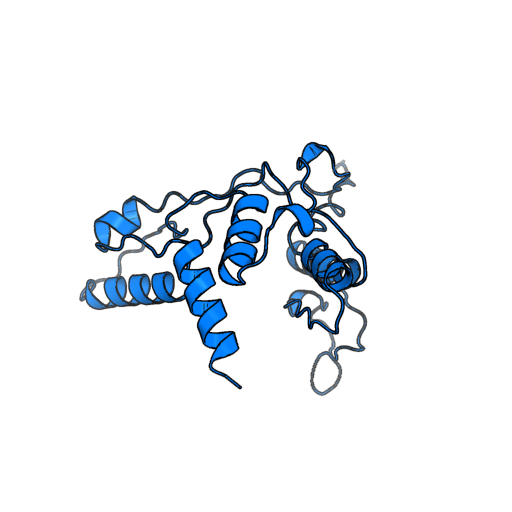 93.00 183 VAL A N 1
ATOM 1356 C CA . VAL A 1 183 ? -14.048 -1.553 -5.054 1.00 93.00 183 VAL A CA 1
ATOM 1357 C C . VAL A 1 183 ? -13.286 -0.289 -5.444 1.00 93.00 183 VAL A C 1
ATOM 1359 O O . VAL A 1 183 ? -13.599 0.319 -6.461 1.00 93.00 183 VAL A O 1
ATOM 1362 N N . VAL A 1 184 ? -12.210 0.032 -4.715 1.00 89.31 184 VAL A N 1
ATOM 1363 C CA . VAL A 1 184 ? -11.346 1.185 -5.030 1.00 89.31 184 VAL A CA 1
ATOM 1364 C C . VAL A 1 184 ? -10.784 1.083 -6.450 1.00 89.31 184 VAL A C 1
ATOM 1366 O O . VAL A 1 184 ? -10.778 2.060 -7.191 1.00 89.31 184 VAL A O 1
ATOM 1369 N N . ALA A 1 185 ? -10.317 -0.099 -6.853 1.00 84.38 185 ALA A N 1
ATOM 1370 C CA . ALA A 1 185 ? -9.755 -0.324 -8.179 1.00 84.38 185 ALA A CA 1
ATOM 1371 C C . ALA A 1 185 ? -10.799 -0.109 -9.286 1.00 84.38 185 ALA A C 1
ATOM 1373 O O . ALA A 1 185 ? -10.480 0.500 -10.306 1.00 84.38 185 ALA A O 1
ATOM 1374 N N . GLN A 1 186 ? -12.040 -0.562 -9.083 1.00 82.50 186 GLN A N 1
ATOM 1375 C CA . GLN A 1 186 ? -13.147 -0.332 -10.016 1.00 82.50 186 GLN A CA 1
ATOM 1376 C C . GLN A 1 186 ? -13.515 1.151 -10.116 1.00 82.50 186 GLN A C 1
ATOM 1378 O O . GLN A 1 186 ? -13.654 1.660 -11.225 1.00 82.50 186 GLN A O 1
ATOM 1383 N N . GLU A 1 187 ? -13.625 1.852 -8.987 1.00 84.62 187 GLU A N 1
ATOM 1384 C CA . GLU A 1 187 ? -13.925 3.289 -8.951 1.00 84.62 187 GLU A CA 1
ATOM 1385 C C . GLU A 1 187 ? -12.849 4.104 -9.677 1.00 84.62 187 GLU A C 1
ATOM 1387 O O . GLU A 1 187 ? -13.165 4.922 -10.542 1.00 84.62 187 GLU A O 1
ATOM 1392 N N . VAL A 1 188 ? -11.572 3.839 -9.383 1.00 78.31 188 VAL A N 1
ATOM 1393 C CA . VAL A 1 188 ? -10.440 4.487 -10.062 1.00 78.31 188 VAL A CA 1
ATOM 1394 C C . VAL A 1 188 ? -10.474 4.190 -11.559 1.00 78.31 188 VAL A C 1
ATOM 1396 O O . VAL A 1 188 ? -10.304 5.101 -12.367 1.00 78.31 188 VAL A O 1
ATOM 1399 N N . TRP A 1 189 ? -10.730 2.940 -11.955 1.00 79.00 189 TRP A N 1
ATOM 1400 C CA . TRP A 1 189 ? -10.821 2.586 -13.370 1.00 79.00 189 TRP A CA 1
ATOM 1401 C C . TRP A 1 189 ? -11.950 3.341 -14.082 1.00 79.00 189 TRP A C 1
ATOM 1403 O O . TRP A 1 189 ? -11.727 3.902 -15.151 1.00 79.00 189 TRP A O 1
ATOM 1413 N N . GLN A 1 190 ? -13.137 3.425 -13.481 1.00 76.69 190 GLN A N 1
ATOM 1414 C CA . GLN A 1 190 ? -14.268 4.174 -14.036 1.00 76.69 190 GLN A CA 1
ATOM 1415 C C . GLN A 1 190 ? -13.962 5.669 -14.185 1.00 76.69 190 GLN A C 1
ATOM 1417 O O . GLN A 1 190 ? -14.270 6.248 -15.225 1.00 76.69 190 GLN A O 1
ATOM 1422 N N . GLN A 1 191 ? -13.310 6.286 -13.194 1.00 72.38 191 GLN A N 1
ATOM 1423 C CA . GLN A 1 191 ? -12.887 7.691 -13.264 1.00 72.38 191 GLN A CA 1
ATOM 1424 C C . GLN A 1 191 ? -11.924 7.941 -14.429 1.00 72.38 191 GLN A C 1
ATOM 1426 O O . GLN A 1 191 ? -12.042 8.950 -15.124 1.00 72.38 191 GLN A O 1
ATOM 1431 N N . LEU A 1 192 ? -11.008 7.004 -14.687 1.00 69.94 192 LEU A N 1
ATOM 1432 C CA . LEU A 1 192 ? -10.091 7.089 -15.824 1.00 69.94 192 LEU A CA 1
ATOM 1433 C C . LEU A 1 192 ? -10.823 6.991 -17.172 1.00 69.94 192 LEU A C 1
ATOM 1435 O O . LEU A 1 192 ? -10.418 7.655 -18.120 1.00 69.94 192 LEU A O 1
ATOM 1439 N N . GLN A 1 193 ? -11.905 6.208 -17.263 1.00 70.56 193 GLN A N 1
ATOM 1440 C CA . GLN A 1 193 ? -12.711 6.094 -18.489 1.00 70.56 193 GLN A CA 1
ATOM 1441 C C . GLN A 1 193 ? -13.653 7.289 -18.709 1.00 70.56 193 GLN A C 1
ATOM 1443 O O . GLN A 1 193 ? -13.942 7.638 -19.848 1.00 70.56 193 GLN A O 1
ATOM 1448 N N . GLY A 1 194 ? -14.142 7.915 -17.634 1.00 51.94 194 GLY A N 1
ATOM 1449 C CA . GLY A 1 194 ? -15.081 9.043 -17.691 1.00 51.94 194 GLY A CA 1
ATOM 1450 C C . GLY A 1 194 ? -14.439 10.420 -17.894 1.00 51.94 194 GLY A C 1
ATOM 1451 O O . GLY A 1 194 ? -15.158 11.413 -17.912 1.00 51.94 194 GLY A O 1
ATOM 1452 N N . SER A 1 195 ? -13.110 10.491 -18.013 1.00 52.25 195 SER A N 1
ATOM 1453 C CA . SER A 1 195 ? -12.347 11.745 -18.153 1.00 52.25 195 SER A CA 1
ATOM 1454 C C . SER A 1 195 ? -11.876 12.024 -19.593 1.00 52.25 195 SER A C 1
ATOM 1456 O O . SER A 1 195 ? -10.935 12.797 -19.780 1.00 52.25 195 SER A O 1
ATOM 1458 N N . CYS A 1 196 ? -12.489 11.379 -20.594 1.00 38.97 196 CYS A N 1
ATOM 1459 C CA . CYS A 1 196 ? -12.254 11.618 -22.025 1.00 38.97 196 CYS A CA 1
ATOM 1460 C C . CYS A 1 196 ? -13.379 12.445 -22.653 1.00 38.97 196 CYS A C 1
ATOM 1462 O O . CYS A 1 196 ? -14.556 12.184 -22.317 1.00 38.97 196 CYS A O 1
#

Sequence (196 aa):
MIGTHRGGFAGFRAINVPTQLLTALQRRGGSALLIHISTDQVYSGNDPAQGGWRETDEPAPVNTYGKTKLEAEQAVKRQGTYFTDEWRSPVAVADICRACEVLIAREPGALQHRVFNMGGPQRLSRLEMASAAAAAAGVDANDLIASCRAADVPRGALSPVDIAMDSSRLRKQLGIAGTPLAVVAQEVWQQLQGSC

Nearest PDB structures (foldseek):
  1kvu-assembly1_A-2  TM=5.605E-01  e=2.428E-05  Escherichia coli
  1kvq-assembly1_A-2  TM=5.644E-01  e=4.607E-05  Escherichia coli
  1a9y-assembly1_A-2  TM=5.775E-01  e=8.745E-05  Escherichia coli
  3ttx-assembly1_D  TM=2.160E-01  e=7.367E+00  Escherichia coli
  1ggf-assembly1_C  TM=2.073E-01  e=7.367E+00  Escherichia coli

Foldseek 3Di:
DDDDPPFAAFALLAVQAPQLQVVLCVVVDDDDDDDRDADPLQAPPPDADVPGDDPPDHGDHPDRRSSSRVSRVVCNVDHDAFAPQAKAQAADVVLVVLLVVLVVVPDPDDDDDDDFDDGAQDTDGRLRLVCLLCVLVVHHSVVRHHYDHPVVDDGRHDDPRYDYGDRVVSCVVSVHNGDDSSRVSNVVSVVVVVPD

Radius of gyration: 19.96 Å; Cα contacts (8 Å, |Δi|>4): 262; chains: 1; bounding box: 55×46×54 Å

pLDDT: mean 74.39, std 18.79, range [26.66, 96.56]

InterPro domains:
  IPR029903 RmlD-like, substrate binding domain [PF04321] (31-80)
  IPR036291 NAD(P)-binding domain superfamily [SSF51735] (15-180)

Organism: Prototheca wickerhamii (NCBI:txid3111)

Mean predicted aligned error: 12.0 Å